Protein AF-0000000083896870 (afdb_homodimer)

Radius of gyration: 27.55 Å; Cα contacts (8 Å, |Δi|>4): 592; chains: 2; bounding box: 130×72×58 Å

Structure (mmCIF, N/CA/C/O backbone):
data_AF-0000000083896870-model_v1
#
loop_
_entity.id
_entity.type
_entity.pdbx_description
1 polymer 'Ig-like domain-containing protein'
#
loop_
_atom_site.group_PDB
_atom_site.id
_atom_site.type_symbol
_atom_site.label_atom_id
_atom_site.label_alt_id
_atom_site.label_comp_id
_atom_site.label_asym_id
_atom_site.label_entity_id
_atom_site.label_seq_id
_atom_site.pdbx_PDB_ins_code
_atom_site.Cartn_x
_atom_site.Cartn_y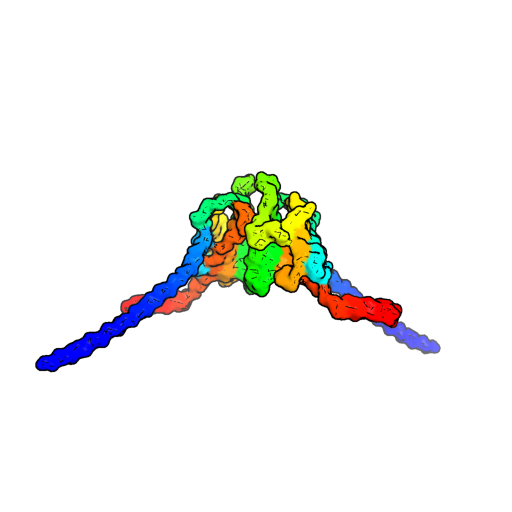
_atom_site.Cartn_z
_atom_site.occupancy
_atom_site.B_iso_or_equiv
_atom_site.auth_seq_id
_atom_site.auth_comp_id
_atom_site.auth_asym_id
_atom_site.auth_atom_id
_atom_site.pdbx_PDB_model_num
ATOM 1 N N . THR A 1 1 ? 63.875 -2.391 39.719 1 34.09 1 THR A N 1
ATOM 2 C CA . THR A 1 1 ? 63.5 -2.92 38.406 1 34.09 1 THR A CA 1
ATOM 3 C C . THR A 1 1 ? 62.031 -3.293 38.375 1 34.09 1 THR A C 1
ATOM 5 O O . THR A 1 1 ? 61.625 -4.312 38.938 1 34.09 1 THR A O 1
ATOM 8 N N . TYR A 1 2 ? 61.094 -2.283 38.688 1 35.62 2 TYR A N 1
ATOM 9 C CA . TYR A 1 2 ? 59.656 -2.305 38.812 1 35.62 2 TYR A CA 1
ATOM 10 C C . TYR A 1 2 ? 59 -2.635 37.469 1 35.62 2 TYR A C 1
ATOM 12 O O . TYR A 1 2 ? 59.344 -2.041 36.438 1 35.62 2 TYR A O 1
ATOM 20 N N . LEU A 1 3 ? 58.75 -3.949 37.219 1 33.81 3 LEU A N 1
ATOM 21 C CA . LEU A 1 3 ? 58.062 -4.488 36.031 1 33.81 3 LEU A CA 1
ATOM 22 C C . LEU A 1 3 ? 56.656 -3.881 35.906 1 33.81 3 LEU A C 1
ATOM 24 O O . LEU A 1 3 ? 55.844 -4.031 36.812 1 33.81 3 LEU A O 1
ATOM 28 N N . VAL A 1 4 ? 56.531 -2.676 35.344 1 38.19 4 VAL A N 1
ATOM 29 C CA . VAL A 1 4 ? 55.25 -2.023 35 1 38.19 4 VAL A CA 1
ATOM 30 C C . VAL A 1 4 ? 54.469 -2.918 34.062 1 38.19 4 VAL A C 1
ATOM 32 O O . VAL A 1 4 ? 54.969 -3.334 33.031 1 38.19 4 VAL A O 1
ATOM 35 N N . LEU A 1 5 ? 53.656 -3.875 34.594 1 33.56 5 LEU A N 1
ATOM 36 C CA . LEU A 1 5 ? 52.688 -4.668 33.844 1 33.56 5 LEU A CA 1
ATOM 37 C C . LEU A 1 5 ? 51.688 -3.768 33.125 1 33.56 5 LEU A C 1
ATOM 39 O O . LEU A 1 5 ? 50.969 -3.01 33.781 1 33.56 5 LEU A O 1
ATOM 43 N N . THR A 1 6 ? 52.125 -3.174 32 1 34.88 6 THR A N 1
ATOM 44 C CA . THR A 1 6 ? 51.188 -2.412 31.172 1 34.88 6 THR A CA 1
ATOM 45 C C . THR A 1 6 ? 50.031 -3.287 30.703 1 34.88 6 THR A C 1
ATOM 47 O O . THR A 1 6 ? 50.25 -4.328 30.078 1 34.88 6 THR A O 1
ATOM 50 N N . LEU A 1 7 ? 48.938 -3.441 31.516 1 35.56 7 LEU A N 1
ATOM 51 C CA . LEU A 1 7 ? 47.688 -4.059 31.094 1 35.56 7 LEU A CA 1
ATOM 52 C C . LEU A 1 7 ? 47.125 -3.34 29.875 1 35.56 7 LEU A C 1
ATOM 54 O O . LEU A 1 7 ? 46.812 -2.152 29.953 1 35.56 7 LEU A O 1
ATOM 58 N N . THR A 1 8 ? 47.656 -3.615 28.688 1 35.78 8 THR A N 1
ATOM 59 C CA . THR A 1 8 ? 47.094 -3.092 27.453 1 35.78 8 THR A CA 1
ATOM 60 C C . THR A 1 8 ? 45.656 -3.588 27.25 1 35.78 8 THR A C 1
ATOM 62 O O . THR A 1 8 ? 45.406 -4.793 27.172 1 35.78 8 THR A O 1
ATOM 65 N N . THR A 1 9 ? 44.656 -3.078 27.984 1 35.72 9 THR A N 1
ATOM 66 C CA . THR A 1 9 ? 43.25 -3.41 27.688 1 35.72 9 THR A CA 1
ATOM 67 C C . THR A 1 9 ? 42.906 -3.07 26.25 1 35.72 9 THR A C 1
ATOM 69 O O . THR A 1 9 ? 43.062 -1.926 25.812 1 35.72 9 THR A O 1
ATOM 72 N N . THR A 1 10 ? 43.219 -3.908 25.266 1 39.5 10 THR A N 1
ATOM 73 C CA . THR A 1 10 ? 42.719 -3.736 23.891 1 39.5 10 THR A CA 1
ATOM 74 C C . THR A 1 10 ? 41.219 -3.697 23.859 1 39.5 10 THR A C 1
ATOM 76 O O . THR A 1 10 ? 40.531 -4.676 24.234 1 39.5 10 THR A O 1
ATOM 79 N N . SER A 1 11 ? 40.594 -2.596 24.359 1 39.25 11 SER A N 1
ATOM 80 C CA . SER A 1 11 ? 39.156 -2.475 24.172 1 39.25 11 SER A CA 1
ATOM 81 C C . SER A 1 11 ? 38.781 -2.645 22.703 1 39.25 11 SER A C 1
ATOM 83 O O . SER A 1 11 ? 39.312 -1.961 21.828 1 39.25 11 SER A O 1
ATOM 85 N N . HIS A 1 12 ? 38.531 -3.895 22.266 1 42.38 12 HIS A N 1
ATOM 86 C CA . HIS A 1 12 ? 37.969 -4.098 20.938 1 42.38 12 HIS A CA 1
ATOM 87 C C . HIS A 1 12 ? 36.688 -3.33 20.766 1 42.38 12 HIS A C 1
ATOM 89 O O . HIS A 1 12 ? 35.688 -3.613 21.438 1 42.38 12 HIS A O 1
ATOM 95 N N . LEU A 1 13 ? 36.781 -2.016 20.422 1 39.66 13 LEU A N 1
ATOM 96 C CA . LEU A 1 13 ? 35.625 -1.273 19.984 1 39.66 13 LEU A CA 1
ATOM 97 C C . LEU A 1 13 ? 34.938 -1.979 18.828 1 39.66 13 LEU A C 1
ATOM 99 O O . LEU A 1 13 ? 35.469 -2.02 17.719 1 39.66 13 LEU A O 1
ATOM 103 N N . THR A 1 14 ? 34.219 -2.988 19.109 1 40.47 14 THR A N 1
ATOM 104 C CA . THR A 1 14 ? 33.375 -3.525 18.031 1 40.47 14 THR A CA 1
ATOM 105 C C . THR A 1 14 ? 32.438 -2.459 17.516 1 40.47 14 THR A C 1
ATOM 107 O O . THR A 1 14 ? 31.625 -1.906 18.266 1 40.47 14 THR A O 1
ATOM 110 N N . THR A 1 15 ? 32.844 -1.639 16.562 1 41.94 15 THR A N 1
ATOM 111 C CA . THR A 1 15 ? 31.922 -0.786 15.797 1 41.94 15 THR A CA 1
ATOM 112 C C . THR A 1 15 ? 30.719 -1.582 15.305 1 41.94 15 THR A C 1
ATOM 114 O O . THR A 1 15 ? 30.875 -2.527 14.531 1 41.94 15 THR A O 1
ATOM 117 N N . TYR A 1 16 ? 29.781 -1.807 16.172 1 37.62 16 TYR A N 1
ATOM 118 C CA . TYR A 1 16 ? 28.516 -2.234 15.594 1 37.62 16 TYR A CA 1
ATOM 119 C C . TYR A 1 16 ? 28.094 -1.322 14.445 1 37.62 16 TYR A C 1
ATOM 121 O O . TYR A 1 16 ? 27.891 -0.121 14.641 1 37.62 16 TYR A O 1
ATOM 129 N N . SER A 1 17 ? 28.578 -1.483 13.273 1 39.25 17 SER A N 1
ATOM 130 C CA . SER A 1 17 ? 27.969 -0.828 12.117 1 39.25 17 SER A CA 1
ATOM 131 C C . SER A 1 17 ? 26.453 -0.959 12.133 1 39.25 17 SER A C 1
ATOM 133 O O . SER A 1 17 ? 25.922 -2.064 12.023 1 39.25 17 SER A O 1
ATOM 135 N N . TYR A 1 18 ? 25.781 -0.213 13.008 1 36.94 18 TYR A N 1
ATOM 136 C CA . TYR A 1 18 ? 24.344 -0.084 12.758 1 36.94 18 TYR A CA 1
ATOM 1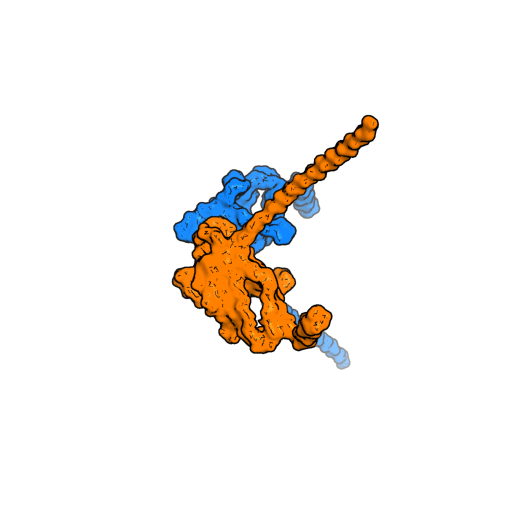37 C C . TYR A 1 18 ? 24.062 0.098 11.273 1 36.94 18 TYR A C 1
ATOM 139 O O . TYR A 1 18 ? 24.516 1.069 10.664 1 36.94 18 TYR A O 1
ATOM 147 N N . ASN A 1 19 ? 24.172 -0.867 10.5 1 40.91 19 ASN A N 1
ATOM 148 C CA . ASN A 1 19 ? 23.625 -0.751 9.156 1 40.91 19 ASN A CA 1
ATOM 149 C C . ASN A 1 19 ? 22.344 0.096 9.148 1 40.91 19 ASN A C 1
ATOM 151 O O . ASN A 1 19 ? 21.312 -0.337 9.641 1 40.91 19 ASN A O 1
ATOM 155 N N . CYS A 1 20 ? 22.453 1.408 9.516 1 43.88 20 CYS A N 1
ATOM 156 C CA . CYS A 1 20 ? 21.391 2.395 9.375 1 43.88 20 CYS A CA 1
ATOM 157 C C . CYS A 1 20 ? 20.703 2.262 8.023 1 43.88 20 CYS A C 1
ATOM 159 O O . CYS A 1 20 ? 21.219 2.713 7.004 1 43.88 20 CYS A O 1
ATOM 161 N N . VAL A 1 21 ? 20.156 1.119 7.648 1 50.16 21 VAL A N 1
ATOM 162 C CA . VAL A 1 21 ? 19.391 1.162 6.41 1 50.16 21 VAL A CA 1
ATOM 163 C C . VAL A 1 21 ? 18.625 2.484 6.316 1 50.16 21 VAL A C 1
ATOM 165 O O . VAL A 1 21 ? 17.812 2.801 7.184 1 50.16 21 VAL A O 1
ATOM 168 N N . ALA A 1 22 ? 19.344 3.49 5.859 1 55.62 22 ALA A N 1
ATOM 169 C CA . ALA A 1 22 ? 18.781 4.824 5.648 1 55.62 22 ALA A CA 1
ATOM 170 C C . ALA A 1 22 ? 17.375 4.738 5.074 1 55.62 22 ALA A C 1
ATOM 172 O O . ALA A 1 22 ? 17.125 3.982 4.133 1 55.62 22 ALA A O 1
ATOM 173 N N . ALA A 1 23 ? 16.391 5.188 5.809 1 70.75 23 ALA A N 1
ATOM 174 C CA . ALA A 1 23 ? 15.008 5.25 5.32 1 70.75 23 ALA A CA 1
ATOM 175 C C . ALA A 1 23 ? 14.945 5.934 3.959 1 70.75 23 ALA A C 1
ATOM 177 O O . ALA A 1 23 ? 15.539 6.992 3.76 1 70.75 23 ALA A O 1
ATOM 178 N N . VAL A 1 24 ? 14.43 5.238 2.971 1 92.81 24 VAL A N 1
ATOM 179 C CA . VAL A 1 24 ? 14.289 5.773 1.62 1 92.81 24 VAL A CA 1
ATOM 180 C C . VAL A 1 24 ? 13.32 6.953 1.626 1 92.81 24 VAL A C 1
ATOM 182 O O . VAL A 1 24 ? 13.406 7.84 0.771 1 92.81 24 VAL A O 1
ATOM 185 N N . VAL A 1 25 ? 12.469 7.012 2.6 1 97.75 25 VAL A N 1
ATOM 186 C CA . VAL A 1 25 ? 11.555 8.141 2.754 1 97.75 25 VAL A CA 1
ATOM 187 C C . VAL A 1 25 ? 11.883 8.898 4.039 1 97.75 25 VAL A C 1
ATOM 189 O O . VAL A 1 25 ? 11.906 8.312 5.125 1 97.75 25 VAL A O 1
ATOM 192 N N . GLN A 1 26 ? 12.188 10.211 3.918 1 98.12 26 GLN A N 1
ATOM 193 C CA . GLN A 1 26 ? 12.469 11.062 5.062 1 98.12 26 GLN A CA 1
ATOM 194 C C . GLN A 1 26 ? 11.195 11.719 5.59 1 98.12 26 GLN A C 1
ATOM 196 O O . GLN A 1 26 ? 10.398 12.25 4.816 1 98.12 26 GLN A O 1
ATOM 201 N N . THR A 1 27 ? 10.961 11.648 6.867 1 98.31 27 THR A N 1
ATOM 202 C CA . THR A 1 27 ? 9.828 12.281 7.543 1 98.31 27 THR A CA 1
ATOM 203 C C . THR A 1 27 ? 10.141 12.516 9.016 1 98.31 27 THR A C 1
ATOM 205 O O . THR A 1 27 ? 11 11.844 9.594 1 98.31 27 THR A O 1
ATOM 208 N N . GLN A 1 28 ? 9.461 13.586 9.57 1 97.25 28 GLN A N 1
ATOM 209 C CA . GLN A 1 28 ? 9.516 13.742 11.016 1 97.25 28 GLN A CA 1
ATOM 210 C C . GLN A 1 28 ? 8.734 12.641 11.727 1 97.25 28 GLN A C 1
ATOM 212 O O . GLN A 1 28 ? 7.531 12.484 11.5 1 97.25 28 GLN A O 1
ATOM 217 N N . GLN A 1 29 ? 9.453 11.93 12.602 1 95.38 29 GLN A N 1
ATOM 218 C CA . GLN A 1 29 ? 8.836 10.766 13.227 1 95.38 29 GLN A CA 1
ATOM 219 C C . GLN A 1 29 ? 7.641 11.164 14.086 1 95.38 29 GLN A C 1
ATOM 221 O O . GLN A 1 29 ? 6.637 10.453 14.141 1 95.38 29 GLN A O 1
ATOM 226 N N . THR A 1 30 ? 7.809 12.266 14.758 1 97.19 30 THR A N 1
ATOM 227 C CA . THR A 1 30 ? 6.734 12.781 15.602 1 97.19 30 THR A CA 1
ATOM 228 C C . THR A 1 30 ? 6.535 14.273 15.367 1 97.19 30 THR A C 1
ATOM 230 O O . THR A 1 30 ? 7.5 15.039 15.352 1 97.19 30 THR A O 1
ATOM 233 N N . VAL A 1 31 ? 5.344 14.625 15.133 1 98.12 31 VAL A N 1
ATOM 234 C CA . VAL A 1 31 ? 4.934 16.031 15.047 1 98.12 31 VAL A CA 1
ATOM 235 C C . VAL A 1 31 ? 3.973 16.359 16.188 1 98.12 31 VAL A C 1
ATOM 237 O O . VAL A 1 31 ? 3.043 15.594 16.469 1 98.12 31 VAL A O 1
ATOM 240 N N . SER A 1 32 ? 4.195 17.406 16.859 1 96.88 32 SER A N 1
ATOM 241 C CA . SER A 1 32 ? 3.316 17.844 17.938 1 96.88 32 SER A CA 1
ATOM 242 C C . SER A 1 32 ? 2.607 19.156 17.578 1 96.88 32 SER A C 1
ATOM 244 O O . SER A 1 32 ? 3.193 20.016 16.922 1 96.88 32 SER A O 1
ATOM 246 N N . ALA A 1 33 ? 1.394 19.234 18 1 97 33 ALA A N 1
ATOM 247 C CA . ALA A 1 33 ? 0.622 20.453 17.781 1 97 33 ALA A CA 1
ATOM 248 C C . ALA A 1 33 ? -0.324 20.719 18.953 1 97 33 ALA A C 1
ATOM 250 O O . ALA A 1 33 ? -0.82 19.781 19.578 1 97 33 ALA A O 1
ATOM 251 N N . ALA A 1 34 ? -0.492 21.984 19.281 1 95.12 34 ALA A N 1
ATOM 252 C CA . ALA A 1 34 ? -1.512 22.344 20.266 1 95.12 34 ALA A CA 1
ATOM 253 C C . ALA A 1 34 ? -2.914 22.125 19.703 1 95.12 34 ALA A C 1
ATOM 255 O O . ALA A 1 34 ? -3.145 22.281 18.5 1 95.12 34 ALA A O 1
ATOM 256 N N . LEU A 1 35 ? -3.797 21.75 20.594 1 96 35 LEU A N 1
ATOM 257 C CA . LEU A 1 35 ? -5.191 21.641 20.172 1 96 35 LEU A CA 1
ATOM 258 C C . LEU A 1 35 ? -5.688 22.953 19.578 1 96 35 LEU A C 1
ATOM 260 O O . LEU A 1 35 ? -5.402 24.031 20.094 1 96 35 LEU A O 1
ATOM 264 N N . GLY A 1 36 ? -6.418 22.812 18.453 1 96.25 36 GLY A N 1
ATOM 265 C CA . GLY A 1 36 ? -6.973 24 17.797 1 96.25 36 GLY A CA 1
ATOM 266 C C . GLY A 1 36 ? -6.023 24.625 16.797 1 96.25 36 GLY A C 1
ATOM 267 O O . GLY A 1 36 ? -6.422 25.484 16.016 1 96.25 36 GLY A O 1
ATOM 268 N N . LYS A 1 37 ? -4.766 24.234 16.797 1 97.06 37 LYS A N 1
ATOM 269 C CA . LYS A 1 37 ? -3.795 24.719 15.82 1 97.06 37 LYS A CA 1
ATOM 270 C C . LYS A 1 37 ? -3.654 23.734 14.656 1 97.06 37 LYS A C 1
ATOM 272 O O . LYS A 1 37 ? -4.27 22.672 14.664 1 97.06 37 LYS A O 1
ATOM 277 N N . ASP A 1 38 ? -2.9 24.203 13.641 1 98.12 38 ASP A N 1
ATOM 278 C CA . ASP A 1 38 ? -2.656 23.344 12.484 1 98.12 38 ASP A CA 1
ATOM 279 C C . ASP A 1 38 ? -1.376 22.531 12.664 1 98.12 38 ASP A C 1
ATOM 281 O O . ASP A 1 38 ? -0.473 22.938 13.398 1 98.12 38 ASP A O 1
ATOM 285 N N . ALA A 1 39 ? -1.336 21.406 12.078 1 98.56 39 ALA A N 1
ATOM 286 C CA . ALA A 1 39 ? -0.13 20.594 12.023 1 98.56 39 ALA A CA 1
ATOM 287 C C . ALA A 1 39 ? 0.21 20.203 10.586 1 98.56 39 ALA A C 1
ATOM 289 O O . ALA A 1 39 ? -0.682 19.891 9.797 1 98.56 39 ALA A O 1
ATOM 290 N N . THR A 1 40 ? 1.471 20.219 10.289 1 98.75 40 THR A N 1
ATOM 291 C CA . THR A 1 40 ? 1.918 19.828 8.953 1 98.75 40 THR A CA 1
ATOM 292 C C . THR A 1 40 ? 2.705 18.516 9.016 1 98.75 40 THR A C 1
ATOM 294 O O . THR A 1 40 ? 3.6 18.359 9.852 1 98.75 40 THR A O 1
ATOM 297 N N . LEU A 1 41 ? 2.344 17.578 8.188 1 98.88 41 LEU A N 1
ATOM 298 C CA . LEU A 1 41 ? 3.09 16.344 7.992 1 98.88 41 LEU A CA 1
ATOM 299 C C . LEU A 1 41 ? 3.764 16.328 6.625 1 98.88 41 LEU A C 1
ATOM 301 O O . LEU A 1 41 ? 3.148 16.703 5.621 1 98.88 41 LEU A O 1
ATOM 305 N N . SER A 1 42 ? 5 15.867 6.621 1 98.88 42 SER A N 1
ATOM 306 C CA . SER A 1 42 ? 5.746 15.922 5.367 1 98.88 42 SER A CA 1
ATOM 307 C C . SER A 1 42 ? 6.555 14.641 5.156 1 98.88 42 SER A C 1
ATOM 309 O O . SER A 1 42 ? 7.109 14.086 6.109 1 98.88 42 SER A O 1
ATOM 311 N N . CYS A 1 43 ? 6.629 14.266 3.906 1 98.75 43 CYS A N 1
ATOM 312 C CA . CYS A 1 43 ? 7.469 13.156 3.465 1 98.75 43 CYS A CA 1
ATOM 313 C C . CYS A 1 43 ? 8.289 13.547 2.24 1 98.75 43 CYS A C 1
ATOM 315 O O . CYS A 1 43 ? 7.797 14.258 1.36 1 98.75 43 CYS A O 1
ATOM 317 N N . GLN A 1 44 ? 9.469 13.062 2.268 1 98.62 44 GLN A N 1
ATOM 318 C CA . GLN A 1 44 ? 10.336 13.266 1.114 1 98.62 44 GLN A CA 1
ATOM 319 C C . GLN A 1 44 ? 10.992 11.961 0.681 1 98.62 44 GLN A C 1
ATOM 321 O O . GLN A 1 44 ? 11.617 11.273 1.493 1 98.62 44 GLN A O 1
ATOM 326 N N . LEU A 1 45 ? 10.773 11.625 -0.561 1 98.19 45 LEU A N 1
ATOM 327 C CA . LEU A 1 45 ? 11.484 10.5 -1.142 1 98.19 45 LEU A CA 1
ATOM 328 C C . LEU A 1 45 ? 12.906 10.891 -1.528 1 98.19 45 LEU A C 1
ATOM 330 O O . LEU A 1 45 ? 13.102 11.75 -2.393 1 98.19 45 LEU A O 1
ATOM 334 N N . LEU A 1 46 ? 13.898 10.227 -0.965 1 97.19 46 LEU A N 1
ATOM 335 C CA . LEU A 1 46 ? 15.289 10.656 -1.087 1 97.19 46 LEU A CA 1
ATOM 336 C C . LEU A 1 46 ? 15.914 10.117 -2.365 1 97.19 46 LEU A C 1
ATOM 338 O O . LEU A 1 46 ? 16.938 10.633 -2.834 1 97.19 46 LEU A O 1
ATOM 342 N N . GLU A 1 47 ? 15.383 9.156 -2.908 1 95.56 47 GLU A N 1
ATOM 343 C CA . GLU A 1 47 ? 15.859 8.586 -4.164 1 95.56 47 GLU A CA 1
ATOM 344 C C . GLU A 1 47 ? 14.977 9.016 -5.336 1 95.56 47 GLU A C 1
ATOM 346 O O . GLU A 1 47 ? 13.781 9.266 -5.16 1 95.56 47 GLU A O 1
ATOM 351 N N . THR A 1 48 ? 15.625 9.133 -6.449 1 94.38 48 THR A N 1
ATOM 352 C CA . THR A 1 48 ? 14.852 9.391 -7.66 1 94.38 48 THR A CA 1
ATOM 353 C C . THR A 1 48 ? 14.203 8.102 -8.164 1 94.38 48 THR A C 1
ATOM 355 O O . THR A 1 48 ? 14.898 7.156 -8.539 1 94.38 48 THR A O 1
ATOM 358 N N . LYS A 1 49 ? 12.898 8.086 -8.148 1 95.19 49 LYS A N 1
ATOM 359 C CA . LYS A 1 49 ? 12.125 6.938 -8.602 1 95.19 49 LYS A CA 1
ATOM 360 C C . LYS A 1 49 ? 11.008 7.363 -9.555 1 95.19 49 LYS A C 1
ATOM 362 O O . LYS A 1 49 ? 10.711 8.555 -9.672 1 95.19 49 LYS A O 1
ATOM 367 N N . VAL A 1 50 ? 10.602 6.395 -10.32 1 95.25 50 VAL A N 1
ATOM 368 C CA . VAL A 1 50 ? 9.359 6.602 -11.062 1 95.25 50 VAL A CA 1
ATOM 369 C C . VAL A 1 50 ? 8.164 6.445 -10.133 1 95.25 50 VAL A C 1
ATOM 371 O O . VAL A 1 50 ? 7.812 5.328 -9.742 1 95.25 50 VAL A O 1
ATOM 374 N N . VAL A 1 51 ? 7.547 7.602 -9.797 1 96.81 51 VAL A N 1
ATOM 375 C CA . VAL A 1 51 ? 6.434 7.609 -8.852 1 96.81 51 VAL A CA 1
ATOM 376 C C . VAL A 1 51 ? 5.121 7.832 -9.602 1 96.81 51 VAL A C 1
ATOM 378 O O . VAL A 1 51 ? 4.957 8.844 -10.289 1 96.81 51 VAL A O 1
ATOM 381 N N . SER A 1 52 ? 4.258 6.945 -9.43 1 95.12 52 SER A N 1
ATOM 382 C CA . SER A 1 52 ? 2.977 7.086 -10.117 1 95.12 52 SER A CA 1
ATOM 383 C C . SER A 1 52 ? 1.975 7.859 -9.266 1 95.12 52 SER A C 1
ATOM 385 O O . SER A 1 52 ? 1.157 8.617 -9.797 1 95.12 52 SER A O 1
ATOM 387 N N . GLN A 1 53 ? 2.111 7.625 -7.98 1 96.38 53 GLN A N 1
ATOM 388 C CA . GLN A 1 53 ? 1.127 8.203 -7.078 1 96.38 53 GLN A CA 1
ATOM 389 C C . GLN A 1 53 ? 1.671 8.297 -5.652 1 96.38 53 GLN A C 1
ATOM 391 O O . GLN A 1 53 ? 2.512 7.488 -5.254 1 96.38 53 GLN A O 1
ATOM 396 N N . VAL A 1 54 ? 1.162 9.297 -4.93 1 98.38 54 VAL A N 1
ATOM 397 C CA . VAL A 1 54 ? 1.447 9.422 -3.502 1 98.38 54 VAL A CA 1
ATOM 398 C C . VAL A 1 54 ? 0.141 9.445 -2.715 1 98.38 54 VAL A C 1
ATOM 400 O O . VAL A 1 54 ? -0.757 10.234 -3.016 1 98.38 54 VAL A O 1
ATOM 403 N N . THR A 1 55 ? 0.008 8.562 -1.743 1 98.19 55 THR A N 1
ATOM 404 C CA . THR A 1 55 ? -1.202 8.469 -0.935 1 98.19 55 THR A CA 1
ATOM 405 C C . THR A 1 55 ? -0.876 8.625 0.547 1 98.19 55 THR A C 1
ATOM 407 O O . THR A 1 55 ? 0.087 8.039 1.042 1 98.19 55 THR A O 1
ATOM 410 N N . TRP A 1 56 ? -1.62 9.484 1.224 1 98.38 56 TRP A N 1
ATOM 411 C CA . TRP A 1 56 ? -1.567 9.586 2.678 1 98.38 56 TRP A CA 1
ATOM 412 C C . TRP A 1 56 ? -2.662 8.742 3.322 1 98.38 56 TRP A C 1
ATOM 414 O O . TRP A 1 56 ? -3.807 8.734 2.859 1 98.38 56 TRP A O 1
ATOM 424 N N . GLN A 1 57 ? -2.223 8.062 4.32 1 97.81 57 GLN A N 1
ATOM 425 C CA . GLN A 1 57 ? -3.174 7.238 5.062 1 97.81 57 GLN A CA 1
ATOM 426 C C . GLN A 1 57 ? -3.064 7.492 6.562 1 97.81 57 GLN A C 1
ATOM 428 O O . GLN A 1 57 ? -1.985 7.812 7.066 1 97.81 57 GLN A O 1
ATOM 433 N N . LYS A 1 58 ? -4.219 7.352 7.211 1 97.25 58 LYS A N 1
ATOM 434 C CA . LYS A 1 58 ? -4.219 7.309 8.672 1 97.25 58 LYS A CA 1
ATOM 435 C C . LYS A 1 58 ? -4.277 5.875 9.18 1 97.25 58 LYS A C 1
ATOM 437 O O . LYS A 1 58 ? -5.035 5.051 8.656 1 97.25 58 LYS A O 1
ATOM 442 N N . VAL A 1 59 ? -3.443 5.59 10.164 1 96.06 59 VAL A N 1
ATOM 443 C CA . VAL A 1 59 ? -3.344 4.234 10.703 1 96.06 59 VAL A CA 1
ATOM 444 C C . VAL A 1 59 ? -4.027 4.168 12.062 1 96.06 59 VAL A C 1
ATOM 446 O O . VAL A 1 59 ? -3.721 4.961 12.961 1 96.06 59 VAL A O 1
ATOM 449 N N . SER A 1 60 ? -4.949 3.383 12.25 1 91.19 60 SER A N 1
ATOM 450 C CA . SER A 1 60 ? -5.617 3.123 13.523 1 91.19 60 SER A CA 1
ATOM 451 C C . SER A 1 60 ? -5.586 1.637 13.867 1 91.19 60 SER A C 1
ATOM 453 O O . SER A 1 60 ? -6.418 0.866 13.383 1 91.19 60 SER A O 1
ATOM 455 N N . GLY A 1 61 ? -4.695 1.315 14.805 1 86.81 61 GLY A N 1
ATOM 456 C CA . GLY A 1 61 ? -4.543 -0.105 15.078 1 86.81 61 GLY A CA 1
ATOM 457 C C . GLY A 1 61 ? -4.062 -0.896 13.875 1 86.81 61 GLY A C 1
ATOM 458 O O . GLY A 1 61 ? -2.99 -0.62 13.328 1 86.81 61 GLY A O 1
ATOM 459 N N . ASN A 1 62 ? -4.914 -1.768 13.414 1 83.19 62 ASN A N 1
ATOM 460 C CA . ASN A 1 62 ? -4.547 -2.625 12.289 1 83.19 62 ASN A CA 1
ATOM 461 C C . ASN A 1 62 ? -5.262 -2.205 11.008 1 83.19 62 ASN A C 1
ATOM 463 O O . ASN A 1 62 ? -5.215 -2.92 10.008 1 83.19 62 ASN A O 1
ATOM 467 N N . THR A 1 63 ? -5.902 -1.092 11.117 1 88.06 63 THR A N 1
ATOM 468 C CA . THR A 1 63 ? -6.625 -0.613 9.945 1 88.06 63 THR A CA 1
ATOM 469 C C . THR A 1 63 ? -5.992 0.666 9.398 1 88.06 63 THR A C 1
ATOM 471 O O . THR A 1 63 ? -5.352 1.41 10.148 1 88.06 63 THR A O 1
ATOM 474 N N . GLU A 1 64 ? -6.039 0.769 8.148 1 91.56 64 GLU A N 1
ATOM 475 C CA . GLU A 1 64 ? -5.59 1.987 7.48 1 91.56 64 GLU A CA 1
ATOM 476 C C . GLU A 1 64 ? -6.703 2.59 6.625 1 91.56 64 GLU A C 1
ATOM 478 O O . GLU A 1 64 ? -7.477 1.861 6.004 1 91.56 64 GLU A O 1
ATOM 483 N N . LYS A 1 65 ? -6.781 3.879 6.68 1 94.19 65 LYS A N 1
ATOM 484 C CA . LYS A 1 65 ? -7.738 4.621 5.867 1 94.19 65 LYS A CA 1
ATOM 485 C C . LYS A 1 65 ? -7.035 5.652 4.988 1 94.19 65 LYS A C 1
ATOM 487 O O . LYS A 1 65 ? -6.23 6.445 5.48 1 94.19 65 LYS A O 1
ATOM 492 N N . ASN A 1 66 ? -7.355 5.629 3.682 1 95.12 66 ASN A N 1
ATOM 493 C CA . ASN A 1 66 ? -6.805 6.629 2.777 1 95.12 66 ASN A CA 1
ATOM 494 C C . ASN A 1 66 ? -7.398 8.008 3.037 1 95.12 66 ASN A C 1
ATOM 496 O O . ASN A 1 66 ? -8.609 8.141 3.211 1 95.12 66 ASN A O 1
ATOM 500 N N . ILE A 1 67 ? -6.551 8.984 3.01 1 97.69 67 ILE A N 1
ATOM 501 C CA . ILE A 1 67 ? -6.961 10.352 3.332 1 97.69 67 ILE A CA 1
ATOM 502 C C . ILE A 1 67 ? -6.973 11.203 2.064 1 97.69 67 ILE A C 1
ATOM 504 O O . ILE A 1 67 ? -7.914 11.953 1.823 1 97.69 67 ILE A O 1
ATOM 508 N N . CYS A 1 68 ? -5.906 11.156 1.316 1 98.25 68 CYS A N 1
ATOM 509 C CA . CYS A 1 68 ? -5.75 11.922 0.085 1 98.25 68 CYS A CA 1
ATOM 510 C C . CYS A 1 68 ? -4.672 11.312 -0.803 1 98.25 68 CYS A C 1
ATOM 512 O O . CYS A 1 68 ? -3.848 10.523 -0.333 1 98.25 68 CYS A O 1
ATOM 514 N N . THR A 1 69 ? -4.785 11.648 -2.045 1 98.25 69 THR A N 1
ATOM 515 C CA . THR A 1 69 ? -3.877 11.094 -3.041 1 98.25 69 THR A CA 1
ATOM 516 C C . THR A 1 69 ? -3.49 12.148 -4.074 1 98.25 69 THR A C 1
ATOM 518 O O . THR A 1 69 ? -4.293 13.023 -4.406 1 98.25 69 THR A O 1
ATOM 521 N N . TYR A 1 70 ? -2.281 12.055 -4.48 1 98.5 70 TYR A N 1
ATOM 522 C CA . TYR A 1 70 ? -1.795 12.883 -5.582 1 98.5 70 TYR A CA 1
ATOM 523 C C . TYR A 1 70 ? -1.193 12.016 -6.684 1 98.5 70 TYR A C 1
ATOM 525 O O . TYR A 1 70 ? -0.49 11.047 -6.402 1 98.5 70 TYR A O 1
ATOM 533 N N . SER A 1 71 ? -1.452 12.32 -7.922 1 96.44 71 SER A N 1
ATOM 534 C CA . SER A 1 71 ? -0.749 11.766 -9.078 1 96.44 71 SER A CA 1
ATOM 535 C C . SER A 1 71 ? -0.399 12.859 -10.086 1 96.44 71 SER A C 1
ATOM 537 O O . SER A 1 71 ? -1.128 13.844 -10.219 1 96.44 71 SER A O 1
ATOM 539 N N . GLU A 1 72 ? 0.717 12.68 -10.727 1 93.56 72 GLU A N 1
ATOM 540 C CA . GLU A 1 72 ? 1.129 13.68 -11.711 1 93.56 72 GLU A CA 1
ATOM 541 C C . GLU A 1 72 ? 0.092 13.812 -12.82 1 93.56 72 GLU A C 1
ATOM 543 O O . GLU A 1 72 ? -0.162 14.922 -13.305 1 93.56 72 GLU A O 1
ATOM 548 N N . LYS A 1 73 ? -0.485 12.797 -13.094 1 92.44 73 LYS A N 1
ATOM 549 C CA . LYS A 1 73 ? -1.415 12.758 -14.219 1 92.44 73 LYS A CA 1
ATOM 550 C C . LYS A 1 73 ? -2.746 13.406 -13.852 1 92.44 73 LYS A C 1
ATOM 552 O O . LYS A 1 73 ? -3.336 14.125 -14.664 1 92.44 73 LYS A O 1
ATOM 557 N N . PHE A 1 74 ? -3.23 13.273 -12.617 1 96.62 74 PHE A N 1
ATOM 558 C CA . PHE A 1 74 ? -4.613 13.625 -12.312 1 96.62 74 PHE A CA 1
ATOM 559 C C . PHE A 1 74 ? -4.672 14.719 -11.25 1 96.62 74 PHE A C 1
ATOM 561 O O . PHE A 1 74 ? -5.738 15.273 -10.984 1 96.62 74 PHE A O 1
ATOM 568 N N . GLY A 1 75 ? -3.555 14.961 -10.656 1 97.19 75 GLY A N 1
ATOM 569 C CA . GLY A 1 75 ? -3.525 15.984 -9.625 1 97.19 75 GLY A CA 1
ATOM 570 C C . GLY A 1 75 ? -3.871 15.445 -8.25 1 97.19 75 GLY A C 1
ATOM 571 O O . GLY A 1 75 ? -3.611 14.281 -7.945 1 97.19 75 GLY A O 1
ATOM 572 N N . SER A 1 76 ? -4.309 16.359 -7.383 1 98 76 SER A N 1
ATOM 573 C CA . SER A 1 76 ? -4.59 16 -5.996 1 98 76 SER A CA 1
ATOM 574 C C . SER A 1 76 ? -6.07 15.688 -5.793 1 98 76 SER A C 1
ATOM 576 O O . SER A 1 76 ? -6.93 16.266 -6.461 1 98 76 SER A O 1
ATOM 578 N N . SER A 1 77 ? -6.289 14.781 -4.914 1 98.12 77 SER A N 1
ATOM 579 C CA . SER A 1 77 ? -7.641 14.445 -4.484 1 98.12 77 SER A CA 1
ATOM 580 C C . SER A 1 77 ? -7.695 14.164 -2.988 1 98.12 77 SER A C 1
ATOM 582 O O . SER A 1 77 ? -6.887 13.391 -2.465 1 98.12 77 SER A O 1
ATOM 584 N N . VAL A 1 78 ? -8.641 14.789 -2.309 1 98.19 78 VAL A N 1
ATOM 585 C CA . VAL A 1 78 ? -8.867 14.555 -0.885 1 98.19 78 VAL A CA 1
ATOM 586 C C . VAL A 1 78 ? -10.188 13.82 -0.683 1 98.19 78 VAL A C 1
ATOM 588 O O . VAL A 1 78 ? -11.211 14.195 -1.264 1 98.19 78 VAL A O 1
ATOM 591 N N . TYR A 1 79 ? -10.133 12.766 0.081 1 96.94 79 TYR A N 1
ATOM 592 C CA . TYR A 1 79 ? -11.352 12.008 0.34 1 96.94 79 TYR A CA 1
ATOM 593 C C . TYR A 1 79 ? -12.398 12.883 1.022 1 96.94 79 TYR A C 1
ATOM 595 O O . TYR A 1 79 ? -12.07 13.688 1.897 1 96.94 79 TYR A O 1
ATOM 603 N N . PRO A 1 80 ? -13.594 12.719 0.71 1 96.06 80 PRO A N 1
ATOM 604 C CA . PRO A 1 80 ? -14.656 13.625 1.142 1 96.06 80 PRO A CA 1
ATOM 605 C C . PRO A 1 80 ? -14.711 13.797 2.658 1 96.06 80 PRO A C 1
ATOM 607 O O . PRO A 1 80 ? -14.93 14.898 3.154 1 96.06 80 PRO A O 1
ATOM 610 N N . GLU A 1 81 ? -14.484 12.773 3.346 1 95.56 81 GLU A N 1
ATOM 611 C CA . GLU A 1 81 ? -14.555 12.805 4.801 1 95.56 81 GLU A CA 1
ATOM 612 C C . GLU A 1 81 ? -13.508 13.75 5.391 1 95.56 81 GLU A C 1
ATOM 614 O O . GLU A 1 81 ? -13.633 14.18 6.535 1 95.56 81 GLU A O 1
ATOM 619 N N . TYR A 1 82 ? -12.539 14.117 4.562 1 97.56 82 TYR A N 1
ATOM 620 C CA . TYR A 1 82 ? -11.414 14.883 5.094 1 97.56 82 TYR A CA 1
ATOM 621 C C . TYR A 1 82 ? -11.312 16.234 4.402 1 97.56 82 TYR A C 1
ATOM 623 O O . TYR A 1 82 ? -10.359 17 4.637 1 97.56 82 TYR A O 1
ATOM 631 N N . LYS A 1 83 ? -12.188 16.625 3.609 1 96.81 83 LYS A N 1
ATOM 632 C CA . LYS A 1 83 ? -12.094 17.797 2.75 1 96.81 83 LYS A CA 1
ATOM 633 C C . LYS A 1 83 ? -11.922 19.078 3.574 1 96.81 83 LYS A C 1
ATOM 635 O O . LYS A 1 83 ? -11.219 20 3.164 1 96.81 83 LYS A O 1
ATOM 640 N N . ASP A 1 84 ? -12.5 19.125 4.719 1 96.19 84 ASP A N 1
ATOM 641 C CA . ASP A 1 84 ? -12.414 20.328 5.531 1 96.19 84 ASP A CA 1
ATOM 642 C C . ASP A 1 84 ? -11.258 20.234 6.523 1 96.19 84 ASP A C 1
ATOM 644 O O . ASP A 1 84 ? -10.938 21.219 7.203 1 96.19 84 ASP A O 1
ATOM 648 N N . LYS A 1 85 ? -10.648 19.188 6.59 1 98.12 85 LYS A N 1
ATOM 649 C CA . LYS A 1 85 ? -9.664 18.922 7.629 1 98.12 85 LYS A CA 1
ATOM 650 C C . LYS A 1 85 ? -8.25 18.891 7.051 1 98.12 85 LYS A C 1
ATOM 652 O O . LYS A 1 85 ? -7.293 19.312 7.699 1 98.12 85 LYS A O 1
ATOM 657 N N . ILE A 1 86 ? -8.156 18.375 5.762 1 98.56 86 ILE A N 1
ATOM 658 C CA . ILE A 1 86 ? -6.844 18.078 5.188 1 98.56 86 ILE A CA 1
ATOM 659 C C . ILE A 1 86 ? -6.652 18.891 3.904 1 98.56 86 ILE A C 1
ATOM 661 O O . ILE A 1 86 ? -7.578 19.016 3.1 1 98.56 86 ILE A O 1
ATOM 665 N N . GLN A 1 87 ? -5.516 19.422 3.764 1 98.31 87 GLN A N 1
ATOM 666 C CA . GLN A 1 87 ? -5.109 20.078 2.525 1 98.31 87 GLN A CA 1
ATOM 667 C C . GLN A 1 87 ? -3.652 19.781 2.193 1 98.31 87 GLN A C 1
ATOM 669 O O . GLN A 1 87 ? -2.799 19.75 3.082 1 98.31 87 GLN A O 1
ATOM 674 N N . PHE A 1 88 ? -3.396 19.578 0.874 1 98.69 88 PHE A N 1
ATOM 675 C CA . PHE A 1 88 ? -2.002 19.484 0.456 1 98.69 88 PHE A CA 1
ATOM 676 C C . PHE A 1 88 ? -1.312 20.844 0.558 1 98.69 88 PHE A C 1
ATOM 678 O O . PHE A 1 88 ? -1.859 21.859 0.122 1 98.69 88 PHE A O 1
ATOM 685 N N . THR A 1 89 ? -0.166 20.859 1.153 1 98.56 89 THR A N 1
ATOM 686 C CA . THR A 1 89 ? 0.681 22.047 1.083 1 98.56 89 THR A CA 1
ATOM 687 C C . THR A 1 89 ? 1.788 21.859 0.05 1 98.56 89 THR A C 1
ATOM 689 O O . THR A 1 89 ? 2.309 22.844 -0.494 1 98.56 89 THR A O 1
ATOM 692 N N . GLU A 1 90 ? 2.205 20.641 -0.159 1 98.56 90 GLU A N 1
ATOM 693 C CA . GLU A 1 90 ? 3.076 20.219 -1.253 1 98.56 90 GLU A CA 1
ATOM 694 C C . GLU A 1 90 ? 2.598 18.906 -1.864 1 98.56 90 GLU A C 1
ATOM 696 O O . GLU A 1 90 ? 2.508 17.891 -1.173 1 98.56 90 GLU A O 1
ATOM 701 N N . ALA A 1 91 ? 2.262 19.016 -3.125 1 98.19 91 ALA A N 1
ATOM 702 C CA . ALA A 1 91 ? 1.827 17.828 -3.848 1 98.19 91 ALA A CA 1
ATOM 703 C C . ALA A 1 91 ? 2.783 17.5 -4.988 1 98.19 91 ALA A C 1
ATOM 705 O O . ALA A 1 91 ? 2.686 18.078 -6.074 1 98.19 91 ALA A O 1
ATOM 706 N N . GLY A 1 92 ? 3.701 16.625 -4.68 1 97.69 92 GLY A N 1
ATOM 707 C CA . GLY A 1 92 ? 4.672 16.219 -5.684 1 97.69 92 GLY A CA 1
ATOM 708 C C . GLY A 1 92 ? 5.059 14.75 -5.582 1 97.69 92 GLY A C 1
ATOM 709 O O . GLY A 1 92 ? 4.77 14.094 -4.582 1 97.69 92 GLY A O 1
ATOM 710 N N . SER A 1 93 ? 5.742 14.312 -6.617 1 97.38 93 SER A N 1
ATOM 711 C CA . SER A 1 93 ? 6.133 12.914 -6.688 1 97.38 93 SER A CA 1
ATOM 712 C C . SER A 1 93 ? 7.301 12.617 -5.754 1 97.38 93 SER A C 1
ATOM 714 O O . SER A 1 93 ? 7.48 11.477 -5.312 1 97.38 93 SER A O 1
ATOM 716 N N . GLN A 1 94 ? 8.094 13.648 -5.426 1 97.69 94 GLN A N 1
ATOM 717 C CA .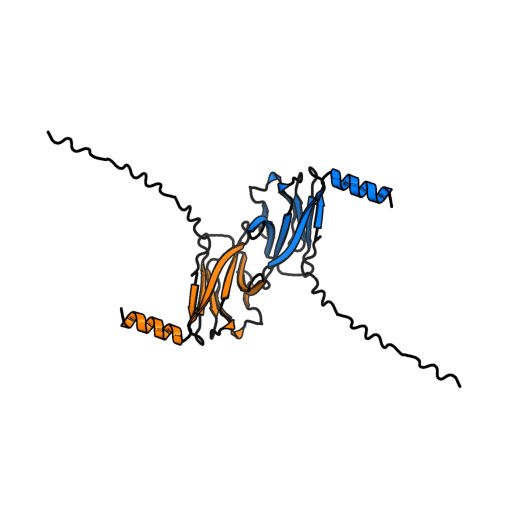 GLN A 1 94 ? 9.266 13.422 -4.586 1 97.69 94 GLN A CA 1
ATOM 718 C C . GLN A 1 94 ? 9.039 13.961 -3.174 1 97.69 94 GLN A C 1
ATOM 720 O O . GLN A 1 94 ? 9.758 13.586 -2.242 1 97.69 94 GLN A O 1
ATOM 725 N N . LYS A 1 95 ? 8.156 14.867 -3.158 1 98.5 95 LYS A N 1
ATOM 726 C CA . LYS A 1 95 ? 7.84 15.5 -1.88 1 98.5 95 LYS A CA 1
ATOM 727 C C . LYS A 1 95 ? 6.336 15.719 -1.734 1 98.5 95 LYS A C 1
ATOM 729 O O . LYS A 1 95 ? 5.68 16.188 -2.67 1 98.5 95 LYS A O 1
ATOM 734 N N . SER A 1 96 ? 5.812 15.328 -0.627 1 98.81 96 SER A N 1
ATOM 735 C CA . SER A 1 96 ? 4.395 15.531 -0.332 1 98.81 96 SER A CA 1
ATOM 736 C C . SER A 1 96 ? 4.191 15.992 1.106 1 98.81 96 SER A C 1
ATOM 738 O O . SER A 1 96 ? 4.758 15.414 2.037 1 98.81 96 SER A O 1
ATOM 740 N N . SER A 1 97 ? 3.402 17.062 1.265 1 98.88 97 SER A N 1
ATOM 741 C CA . SER A 1 97 ? 3.068 17.578 2.586 1 98.88 97 SER A CA 1
ATOM 742 C C . SER A 1 97 ? 1.582 17.906 2.689 1 98.88 97 SER A C 1
ATOM 744 O O . SER A 1 97 ? 0.982 18.406 1.736 1 98.88 97 SER A O 1
ATOM 746 N N . ILE A 1 98 ? 1.068 17.625 3.861 1 98.88 98 ILE A N 1
ATOM 747 C CA . ILE A 1 98 ? -0.331 17.953 4.125 1 98.88 98 ILE A CA 1
ATOM 748 C C . ILE A 1 98 ? -0.447 18.734 5.426 1 98.88 98 ILE A C 1
ATOM 750 O O . ILE A 1 98 ? 0.399 18.609 6.316 1 98.88 98 ILE A O 1
ATOM 754 N N . VAL A 1 99 ? -1.415 19.547 5.496 1 98.88 99 VAL A N 1
ATOM 755 C CA . VAL A 1 99 ? -1.747 20.25 6.734 1 98.88 99 VAL A CA 1
ATOM 756 C C . VAL A 1 99 ? -3.039 19.672 7.316 1 98.88 99 VAL A C 1
ATOM 758 O O . VAL A 1 99 ? -4.016 19.469 6.598 1 98.88 99 VAL A O 1
ATOM 761 N N . ILE A 1 100 ? -3.016 19.312 8.516 1 98.69 100 ILE A N 1
ATOM 762 C CA . ILE A 1 100 ? -4.195 18.984 9.305 1 98.69 100 ILE A CA 1
ATOM 763 C C . ILE A 1 100 ? -4.684 20.219 10.055 1 98.69 100 ILE A C 1
ATOM 765 O O . ILE A 1 100 ? -4.008 20.719 10.961 1 98.69 100 ILE A O 1
ATOM 769 N N . ARG A 1 101 ? -5.836 20.609 9.727 1 98.5 101 ARG A N 1
ATOM 770 C CA . ARG A 1 101 ? -6.336 21.875 10.258 1 98.5 101 ARG A CA 1
ATOM 771 C C . ARG A 1 101 ? -7.027 21.672 11.602 1 98.5 101 ARG A C 1
ATOM 773 O O . ARG A 1 101 ? -7.684 20.656 11.812 1 98.5 101 ARG A O 1
ATOM 780 N N . ASN A 1 102 ? -6.871 22.672 12.469 1 97.44 102 ASN A N 1
ATOM 781 C CA . ASN A 1 102 ? -7.59 22.703 13.734 1 97.44 102 ASN A CA 1
ATOM 782 C C . ASN A 1 102 ? -7.527 21.359 14.445 1 97.44 102 ASN A C 1
ATOM 784 O O . ASN A 1 102 ? -8.562 20.75 14.734 1 97.44 102 ASN A O 1
ATOM 788 N N . VAL A 1 103 ? -6.316 21.016 14.844 1 98.06 103 VAL A N 1
ATOM 789 C CA . VAL A 1 103 ? -6.031 19.703 15.414 1 98.06 103 VAL A CA 1
ATOM 790 C C . VAL A 1 103 ? -6.918 19.469 16.641 1 98.06 103 VAL A C 1
ATOM 792 O O . VAL A 1 103 ? -7.055 20.344 17.5 1 98.06 103 VAL A O 1
ATOM 795 N N . THR A 1 104 ? -7.609 18.312 16.656 1 96.81 104 THR A N 1
ATOM 796 C CA . THR A 1 104 ? -8.359 17.812 17.797 1 96.81 104 THR A CA 1
ATOM 797 C C . THR A 1 104 ? -7.766 16.5 18.297 1 96.81 104 THR A C 1
ATOM 799 O O . THR A 1 104 ? -6.832 15.961 17.688 1 96.81 104 THR A O 1
ATOM 802 N N . GLU A 1 105 ? -8.266 15.977 19.328 1 96.06 105 GLU A N 1
ATOM 803 C CA . GLU A 1 105 ? -7.789 14.703 19.859 1 96.06 105 GLU A CA 1
ATOM 804 C C . GLU A 1 105 ? -7.965 13.578 18.844 1 96.06 105 GLU A C 1
ATOM 806 O O . GLU A 1 105 ? -7.16 12.641 18.797 1 96.06 105 GLU A O 1
ATOM 811 N N . GLN A 1 106 ? -8.992 13.719 18.031 1 95.44 106 GLN A N 1
ATOM 812 C CA . GLN A 1 106 ? -9.297 12.68 17.062 1 95.44 106 GLN A CA 1
ATOM 813 C C . GLN A 1 106 ? -8.25 12.625 15.953 1 95.44 106 GLN A C 1
ATOM 815 O O . GLN A 1 106 ? -8.125 11.617 15.258 1 95.44 106 GLN A O 1
ATOM 820 N N . ASP A 1 107 ? -7.551 13.711 15.773 1 97.19 107 ASP A N 1
ATOM 821 C CA . ASP A 1 107 ? -6.551 13.789 14.711 1 97.19 107 ASP A CA 1
ATOM 822 C C . ASP A 1 107 ? -5.25 13.117 15.141 1 97.19 107 ASP A C 1
ATOM 824 O O . ASP A 1 107 ? -4.406 12.797 14.297 1 97.19 107 ASP A O 1
ATOM 828 N N . ALA A 1 108 ? -5.055 12.93 16.422 1 96.56 108 ALA A N 1
ATOM 829 C CA . ALA A 1 108 ? -3.838 12.297 16.906 1 96.56 108 ALA A CA 1
ATOM 830 C C . ALA A 1 108 ? -3.721 10.859 16.406 1 96.56 108 ALA A C 1
ATOM 832 O O . ALA A 1 108 ? -4.73 10.211 16.125 1 96.56 108 ALA A O 1
ATOM 833 N N . GLY A 1 109 ? -2.48 10.414 16.281 1 97.06 109 GLY A N 1
ATOM 834 C CA . GLY A 1 109 ? -2.193 9.078 15.773 1 97.06 109 GLY A CA 1
ATOM 835 C C . GLY A 1 109 ? -1.11 9.062 14.711 1 97.06 109 GLY A C 1
ATOM 836 O O . GLY A 1 109 ? -0.405 10.055 14.523 1 97.06 109 GLY A O 1
ATOM 837 N N . CYS A 1 110 ? -1.051 7.918 14.055 1 98.06 110 CYS A N 1
ATOM 838 C CA . CYS A 1 110 ? 0.02 7.773 13.07 1 98.06 110 CYS A CA 1
ATOM 839 C C . CYS A 1 110 ? -0.531 7.805 11.656 1 98.06 110 CYS A C 1
ATOM 841 O O . CYS A 1 110 ? -1.679 7.422 11.422 1 98.06 110 CYS A O 1
ATOM 843 N N . TYR A 1 111 ? 0.33 8.258 10.828 1 98.38 111 TYR A N 1
ATOM 844 C CA . TYR A 1 111 ? 0.05 8.422 9.406 1 98.38 111 TYR A CA 1
ATOM 845 C C . TYR A 1 111 ? 1.163 7.812 8.562 1 98.38 111 TYR A C 1
ATOM 847 O O . TYR A 1 111 ? 2.293 7.66 9.031 1 98.38 111 TYR A O 1
ATOM 855 N N . ARG A 1 112 ? 0.803 7.523 7.32 1 97.88 112 ARG A N 1
ATOM 856 C CA . ARG A 1 112 ? 1.776 7.039 6.348 1 97.88 112 ARG A CA 1
ATOM 857 C C . ARG A 1 112 ? 1.667 7.809 5.035 1 97.88 112 ARG A C 1
ATOM 859 O O . ARG A 1 112 ? 0.564 8.117 4.582 1 97.88 112 ARG A O 1
ATOM 866 N N . CYS A 1 113 ? 2.777 8.109 4.5 1 98.5 113 CYS A N 1
ATOM 867 C CA . CYS A 1 113 ? 2.834 8.508 3.102 1 98.5 113 CYS A CA 1
ATOM 868 C C . CYS A 1 113 ? 3.379 7.387 2.229 1 98.5 113 CYS A C 1
ATOM 870 O O . CYS A 1 113 ? 4.465 6.867 2.486 1 98.5 113 CYS A O 1
ATOM 872 N N . LEU A 1 114 ? 2.613 7.004 1.238 1 97.44 114 LEU A N 1
ATOM 873 C CA . LEU A 1 114 ? 2.959 5.906 0.343 1 97.44 114 LEU A CA 1
ATOM 874 C C . LEU A 1 114 ? 3.375 6.43 -1.026 1 97.44 114 LEU A C 1
ATOM 876 O O . LEU A 1 114 ? 2.535 6.887 -1.804 1 97.44 114 LEU A O 1
ATOM 880 N N . PHE A 1 115 ? 4.641 6.391 -1.327 1 97.62 115 PHE A N 1
ATOM 881 C CA . PHE A 1 115 ? 5.102 6.625 -2.691 1 97.62 115 PHE A CA 1
ATOM 882 C C . PHE A 1 115 ? 5.016 5.344 -3.518 1 97.62 115 PHE A C 1
ATOM 884 O O . PHE A 1 115 ? 5.801 4.418 -3.316 1 97.62 115 PHE A O 1
ATOM 891 N N . THR A 1 116 ? 4.082 5.309 -4.418 1 96.19 116 THR A N 1
ATOM 892 C CA . THR A 1 116 ? 3.965 4.152 -5.301 1 96.19 116 THR A CA 1
ATOM 893 C C . THR A 1 116 ? 4.969 4.242 -6.445 1 96.19 116 THR A C 1
ATOM 895 O O . THR A 1 116 ? 4.797 5.051 -7.363 1 96.19 116 THR A O 1
ATOM 898 N N . THR A 1 117 ? 5.93 3.334 -6.426 1 96.38 117 THR A N 1
ATOM 899 C CA . THR A 1 117 ? 7.008 3.412 -7.402 1 96.38 117 THR A CA 1
ATOM 900 C C . THR A 1 117 ? 7.035 2.164 -8.281 1 96.38 117 THR A C 1
ATOM 902 O O . THR A 1 117 ? 6.547 1.105 -7.879 1 96.38 117 THR A O 1
ATOM 905 N N . PHE A 1 118 ? 7.543 2.336 -9.414 1 95.88 118 PHE A N 1
ATOM 906 C CA . PHE A 1 118 ? 7.805 1.195 -10.281 1 95.88 118 PHE A CA 1
ATOM 907 C C . PHE A 1 118 ? 9.305 0.921 -10.375 1 95.88 118 PHE A C 1
ATOM 909 O O . PHE A 1 118 ? 10.094 1.839 -10.602 1 95.88 118 PHE A O 1
ATOM 916 N N . PRO A 1 119 ? 9.734 -0.245 -10.227 1 95.12 119 PRO A N 1
ATOM 917 C CA . PRO A 1 119 ? 8.953 -1.459 -9.969 1 95.12 119 PRO A CA 1
ATOM 918 C C . PRO A 1 119 ? 8.953 -1.847 -8.492 1 95.12 119 PRO A C 1
ATOM 920 O O . PRO A 1 119 ? 8.523 -2.951 -8.141 1 95.12 119 PRO A O 1
ATOM 923 N N . ASP A 1 120 ? 9.352 -0.922 -7.648 1 93.12 120 ASP A N 1
ATOM 924 C CA . ASP A 1 120 ? 9.664 -1.304 -6.277 1 93.12 120 ASP A CA 1
ATOM 925 C C . ASP A 1 120 ? 8.406 -1.315 -5.406 1 93.12 120 ASP A C 1
ATOM 927 O O . ASP A 1 120 ? 8.469 -1.66 -4.227 1 93.12 120 ASP A O 1
ATOM 931 N N . GLY A 1 121 ? 7.324 -0.971 -5.953 1 92.94 121 GLY A N 1
ATOM 932 C CA . GLY A 1 121 ? 6.129 -0.898 -5.125 1 92.94 121 GLY A CA 1
ATOM 933 C C . GLY A 1 121 ? 6.098 0.327 -4.23 1 92.94 121 GLY A C 1
ATOM 934 O O . GLY A 1 121 ? 6.676 1.362 -4.566 1 92.94 121 GLY A O 1
ATOM 935 N N . ASN A 1 122 ? 5.371 0.217 -3.15 1 93.94 122 ASN A N 1
ATOM 936 C CA . ASN A 1 122 ? 5.219 1.349 -2.242 1 93.94 122 ASN A CA 1
ATOM 937 C C . ASN A 1 122 ? 6.449 1.525 -1.357 1 93.94 122 ASN A C 1
ATOM 939 O O . ASN A 1 122 ? 6.906 0.572 -0.724 1 93.94 122 ASN A O 1
ATOM 943 N N . LEU A 1 123 ? 6.98 2.699 -1.356 1 95.31 123 LEU A N 1
ATOM 944 C CA . LEU A 1 123 ? 7.93 3.145 -0.342 1 95.31 123 LEU A CA 1
ATOM 945 C C . LEU A 1 123 ? 7.238 4.008 0.708 1 95.31 123 LEU A C 1
ATOM 947 O O . LEU A 1 123 ? 6.605 5.012 0.372 1 95.31 123 LEU A O 1
ATOM 951 N N . ILE A 1 124 ? 7.391 3.615 1.943 1 95.31 124 ILE A N 1
ATOM 952 C CA . ILE A 1 124 ? 6.469 4.129 2.949 1 95.31 124 ILE A CA 1
ATOM 953 C C . ILE A 1 124 ? 7.234 4.945 3.988 1 95.31 124 ILE A C 1
ATOM 955 O O . ILE A 1 124 ? 8.266 4.496 4.496 1 95.31 124 ILE A O 1
ATOM 959 N N . GLY A 1 125 ? 6.793 6.156 4.223 1 97.19 125 GLY A N 1
ATOM 960 C CA . GLY A 1 125 ? 7.172 6.918 5.406 1 97.19 125 GLY A CA 1
ATOM 961 C C . GLY A 1 125 ? 6.109 6.91 6.488 1 97.19 125 GLY A C 1
ATOM 962 O O . GLY A 1 125 ? 4.914 6.871 6.191 1 97.19 125 GLY A O 1
ATOM 963 N N . ARG A 1 126 ? 6.535 6.969 7.734 1 97 126 ARG A N 1
ATOM 964 C CA . ARG A 1 126 ? 5.602 6.965 8.859 1 97 126 ARG A CA 1
ATOM 965 C C . ARG A 1 126 ? 5.852 8.148 9.781 1 97 126 ARG A C 1
ATOM 967 O O . ARG A 1 126 ? 7 8.477 10.086 1 97 126 ARG A O 1
ATOM 974 N N . THR A 1 127 ? 4.809 8.797 10.125 1 98.19 127 THR A N 1
ATOM 975 C CA . THR A 1 127 ? 4.871 9.93 11.039 1 98.19 127 THR A CA 1
ATOM 976 C C . THR A 1 127 ? 3.67 9.938 11.984 1 98.19 127 THR A C 1
ATOM 978 O O . THR A 1 127 ? 2.59 9.461 11.617 1 98.19 127 THR A O 1
ATOM 981 N N . CYS A 1 128 ? 3.885 10.438 13.203 1 98.25 128 CYS A N 1
ATOM 982 C CA . CYS A 1 128 ? 2.801 10.445 14.18 1 98.25 128 CYS A CA 1
ATOM 983 C C . CYS A 1 128 ? 2.529 11.859 14.68 1 98.25 128 CYS A C 1
ATOM 985 O O . CYS A 1 128 ? 3.461 12.641 14.891 1 98.25 128 CYS A O 1
ATOM 987 N N . LEU A 1 129 ? 1.265 12.148 14.773 1 98.31 129 LEU A N 1
ATOM 988 C CA . LEU A 1 129 ? 0.806 13.43 15.305 1 98.31 129 LEU A CA 1
ATOM 989 C C . LEU A 1 129 ? 0.376 13.289 16.766 1 98.31 129 LEU A C 1
ATOM 991 O O . LEU A 1 129 ? -0.484 12.461 17.078 1 98.31 129 LEU A O 1
ATOM 995 N N . LYS A 1 130 ? 0.996 14.023 17.594 1 96.81 130 LYS A N 1
ATOM 996 C CA . LYS A 1 130 ? 0.614 14.117 19 1 96.81 130 LYS A CA 1
ATOM 997 C C . LYS A 1 130 ? 0.084 15.508 19.344 1 96.81 130 LYS A C 1
ATOM 999 O O . LYS A 1 130 ? 0.551 16.516 18.781 1 96.81 130 LYS A O 1
ATOM 1004 N N . TYR A 1 131 ? -0.916 15.516 20.172 1 93.25 131 TYR A N 1
ATOM 1005 C CA . TYR A 1 131 ? -1.358 16.844 20.594 1 93.25 131 TYR A CA 1
ATOM 1006 C C . TYR A 1 131 ? -0.83 17.172 21.984 1 93.25 131 TYR A C 1
ATOM 1008 O O . TYR A 1 131 ? -0.602 16.281 22.797 1 93.25 131 TYR A O 1
ATOM 1016 N N . LEU A 1 132 ? -0.503 18.422 22.234 1 87.62 132 LEU A N 1
ATOM 1017 C CA . LEU A 1 132 ? -0.031 18.938 23.5 1 87.62 132 LEU A CA 1
ATOM 1018 C C . LEU A 1 132 ? -1.19 19.484 24.328 1 87.62 132 LEU A C 1
ATOM 1020 O O . LEU A 1 132 ? -2.035 20.219 23.828 1 87.62 132 LEU A O 1
ATOM 1024 N N . GLN A 1 133 ? -1.439 18.75 25.484 1 73.88 133 GLN A N 1
ATOM 1025 C CA . GLN A 1 133 ? -2.414 19.328 26.391 1 73.88 133 GLN A CA 1
ATOM 1026 C C . GLN A 1 133 ? -1.784 20.422 27.25 1 73.88 133 GLN A C 1
ATOM 1028 O O . GLN A 1 133 ? -0.59 20.375 27.547 1 73.88 133 GLN A O 1
ATOM 1033 N N . LEU A 1 134 ? -2.486 21.578 27.422 1 60.16 134 LEU A N 1
ATOM 1034 C CA . LEU A 1 134 ? -2.055 22.688 28.25 1 60.16 134 LEU A CA 1
ATOM 1035 C C . LEU A 1 134 ? -1.254 22.203 29.453 1 60.16 134 LEU A C 1
ATOM 1037 O O . LEU A 1 134 ? -0.258 22.828 29.828 1 60.16 134 LEU A O 1
ATOM 1041 N N . GLN A 1 135 ? -1.762 21.266 30.031 1 56.03 135 GLN A N 1
ATOM 1042 C CA . GLN A 1 135 ? -1.114 20.969 31.312 1 56.03 135 GLN A CA 1
ATOM 1043 C C . GLN A 1 135 ? 0.32 20.484 31.094 1 56.03 135 GLN A C 1
ATOM 1045 O O . GLN A 1 135 ? 1.205 20.781 31.891 1 56.03 135 GLN A O 1
ATOM 1050 N N . ILE A 1 136 ? 0.57 19.859 30.062 1 55.09 136 ILE A N 1
ATOM 1051 C CA . ILE A 1 136 ? 1.928 19.375 29.828 1 55.09 136 ILE A CA 1
ATOM 1052 C C . ILE A 1 136 ? 2.814 20.531 29.375 1 55.09 136 ILE A C 1
ATOM 1054 O O . ILE A 1 136 ? 3.998 20.578 29.719 1 55.09 136 ILE A O 1
ATOM 1058 N N . LEU A 1 137 ? 2.293 21.469 28.625 1 53.91 137 LEU A N 1
ATOM 1059 C CA . LEU A 1 137 ? 3.068 22.656 28.266 1 53.91 137 LEU A CA 1
ATOM 1060 C C . LEU A 1 137 ? 3.541 23.391 29.531 1 53.91 137 LEU A C 1
ATOM 1062 O O . LEU A 1 137 ? 4.668 23.891 29.578 1 53.91 137 LEU A O 1
ATOM 1066 N N . LEU A 1 138 ? 2.611 23.406 30.5 1 55.28 138 LEU A N 1
ATOM 1067 C CA . LEU A 1 138 ? 3.033 24.062 31.734 1 55.28 138 LEU A CA 1
ATOM 1068 C C . LEU A 1 138 ? 4.191 23.312 32.375 1 55.28 138 LEU A C 1
ATOM 1070 O O . LEU A 1 138 ? 5.074 23.938 32.969 1 55.28 138 LEU A O 1
ATOM 1074 N N . LYS A 1 139 ? 4.078 22.141 32.219 1 54.56 139 LYS A N 1
ATOM 1075 C CA . LYS A 1 139 ? 5.164 21.406 32.844 1 54.56 139 LYS A CA 1
ATOM 1076 C C . LYS A 1 139 ? 6.465 21.562 32.062 1 54.56 139 LYS A C 1
ATOM 1078 O O . LYS A 1 139 ? 7.539 21.672 32.656 1 54.56 139 LYS A O 1
ATOM 1083 N N . LYS A 1 140 ? 6.43 21.625 30.891 1 56.72 140 LYS A N 1
ATOM 1084 C CA . LYS A 1 140 ? 7.641 21.797 30.094 1 56.72 140 LYS A CA 1
ATOM 1085 C C . LYS A 1 140 ? 8.234 23.188 30.297 1 56.72 140 LYS A C 1
ATOM 1087 O O . LYS A 1 140 ? 9.461 23.328 30.344 1 56.72 140 LYS A O 1
ATOM 1092 N N . ILE A 1 141 ? 7.371 24.141 30.453 1 57.03 141 ILE A N 1
ATOM 1093 C CA . ILE A 1 141 ? 7.848 25.484 30.766 1 57.03 141 ILE A CA 1
ATOM 1094 C C . ILE A 1 141 ? 8.43 25.516 32.188 1 57.03 141 ILE A C 1
ATOM 1096 O O . ILE A 1 141 ? 9.477 26.125 32.406 1 57.03 141 ILE A O 1
ATOM 1100 N N . GLY A 1 142 ? 7.715 24.797 33 1 56.28 142 GLY A N 1
ATOM 1101 C CA . GLY A 1 142 ? 8.227 24.766 34.375 1 56.28 142 GLY A CA 1
ATOM 1102 C C . GLY A 1 142 ? 9.594 24.109 34.469 1 56.28 142 GLY A C 1
ATOM 1103 O O . GLY A 1 142 ? 10.461 24.578 35.219 1 56.28 142 GLY A O 1
ATOM 1104 N N . GLN A 1 143 ? 9.797 23.125 33.75 1 58.75 143 GLN A N 1
ATOM 1105 C CA . GLN A 1 143 ? 11.102 22.469 33.781 1 58.75 143 GLN A CA 1
ATOM 1106 C C . GLN A 1 143 ? 12.18 23.344 33.156 1 58.75 143 GLN A C 1
ATOM 1108 O O . GLN A 1 143 ? 13.336 23.312 33.594 1 58.75 143 GLN A O 1
ATOM 1113 N N . ILE A 1 144 ? 11.828 24.125 32.125 1 57.84 144 ILE A N 1
ATOM 1114 C CA . ILE A 1 144 ? 12.82 25 31.547 1 57.84 144 ILE A CA 1
ATOM 1115 C C . ILE A 1 144 ? 13.125 26.156 32.5 1 57.84 144 ILE A C 1
ATOM 1117 O O . ILE A 1 144 ? 14.281 26.578 32.625 1 57.84 144 ILE A O 1
ATOM 1121 N N . VAL A 1 145 ? 12.148 26.516 33.25 1 58.38 145 VAL A N 1
ATOM 1122 C CA . VAL A 1 145 ? 12.375 27.625 34.156 1 58.38 145 VAL A CA 1
ATOM 1123 C C . VAL A 1 145 ? 13.156 27.125 35.375 1 58.38 145 VAL A C 1
ATOM 1125 O O . VAL A 1 145 ? 13.883 27.891 36.031 1 58.38 145 VAL A O 1
ATOM 1128 N N . HIS A 1 146 ? 13.047 25.828 35.656 1 60.28 146 HIS A N 1
ATOM 1129 C CA . HIS A 1 146 ? 13.758 25.344 36.812 1 60.28 146 HIS A CA 1
ATOM 1130 C C . HIS A 1 146 ? 15.094 24.719 36.438 1 60.28 146 HIS A C 1
ATOM 1132 O O . HIS A 1 146 ? 15.891 24.359 37.312 1 60.28 146 HIS A O 1
ATOM 1138 N N . SER A 1 147 ? 15.336 24.594 35.156 1 51.81 147 SER A N 1
ATOM 1139 C CA . SER A 1 147 ? 16.703 24.172 34.875 1 51.81 147 SER A CA 1
ATOM 1140 C C . SER A 1 147 ? 17.609 25.375 34.656 1 51.81 147 SER A C 1
ATOM 1142 O O . SER A 1 147 ? 17.172 26.406 34.125 1 51.81 147 SER A O 1
ATOM 1144 N N . THR B 1 1 ? -66.75 -27.844 19.703 1 34.22 1 THR B N 1
ATOM 1145 C CA . THR B 1 1 ? -66.375 -26.484 19.375 1 34.22 1 THR B CA 1
ATOM 1146 C C . THR B 1 1 ? -64.938 -26.234 19.812 1 34.22 1 THR B C 1
ATOM 1148 O O . THR B 1 1 ? -64.625 -26.078 21 1 34.22 1 THR B O 1
ATOM 1151 N N . TYR B 1 2 ? -63.938 -27.109 19.312 1 35.59 2 TYR B N 1
ATOM 1152 C CA . TYR B 1 2 ? -62.5 -27.203 19.578 1 35.59 2 TYR B CA 1
ATOM 1153 C C . TYR B 1 2 ? -61.781 -25.938 19.109 1 35.59 2 TYR B C 1
ATOM 1155 O O . TYR B 1 2 ? -61.969 -25.469 17.984 1 35.59 2 TYR B O 1
ATOM 1163 N N . LEU B 1 3 ? -61.656 -24.922 20.031 1 33.97 3 LEU B N 1
ATOM 1164 C CA . LEU B 1 3 ? -60.906 -23.672 19.828 1 33.97 3 LEU B CA 1
ATOM 1165 C C . LEU B 1 3 ? -59.469 -23.953 19.438 1 33.97 3 LEU B C 1
ATOM 1167 O O . LEU B 1 3 ? -58.719 -24.578 20.172 1 33.97 3 LEU B O 1
ATOM 1171 N N . VAL B 1 4 ? -59.188 -24.188 18.141 1 37.97 4 VAL B N 1
ATOM 1172 C CA . VAL B 1 4 ? -57.875 -24.297 17.531 1 37.97 4 VAL B CA 1
ATOM 1173 C C . VAL B 1 4 ? -57.062 -23.016 17.797 1 37.97 4 VAL B C 1
ATOM 1175 O O . VAL B 1 4 ? -57.531 -21.922 17.469 1 37.97 4 VAL B O 1
ATOM 1178 N N . LEU B 1 5 ? -56.438 -22.875 18.984 1 34 5 LEU B N 1
ATOM 1179 C CA . LEU B 1 5 ? -55.5 -21.812 19.281 1 34 5 LEU B CA 1
ATOM 1180 C C . LEU B 1 5 ? -54.344 -21.781 18.266 1 34 5 LEU B C 1
ATOM 1182 O O . LEU B 1 5 ? -53.625 -22.766 18.109 1 34 5 LEU B O 1
ATOM 1186 N N . THR B 1 6 ? -54.625 -21.203 17.094 1 35.03 6 THR B N 1
ATOM 1187 C CA . THR B 1 6 ? -53.594 -20.984 16.094 1 35.03 6 THR B CA 1
ATOM 1188 C C . THR B 1 6 ? -52.469 -20.125 16.656 1 35.03 6 THR B C 1
ATOM 1190 O O . THR B 1 6 ? -52.719 -18.984 17.094 1 35.03 6 THR B O 1
ATOM 1193 N N . LEU B 1 7 ? -51.5 -20.688 17.406 1 35.5 7 LEU B N 1
ATOM 1194 C CA . LEU B 1 7 ? -50.281 -19.984 17.812 1 35.5 7 LEU B CA 1
ATOM 1195 C C . LEU B 1 7 ? -49.562 -19.438 16.578 1 35.5 7 LEU B C 1
ATOM 1197 O O . LEU B 1 7 ? -49.156 -20.203 15.711 1 35.5 7 LEU B O 1
ATOM 1201 N N . THR B 1 8 ? -49.969 -18.297 16.062 1 36.19 8 THR B N 1
ATOM 1202 C CA . THR B 1 8 ? -49.281 -17.609 14.969 1 36.19 8 THR B CA 1
ATOM 1203 C C . THR B 1 8 ? -47.875 -17.188 15.398 1 36.19 8 THR B C 1
ATOM 1205 O O . THR B 1 8 ? -47.719 -16.406 16.344 1 36.19 8 THR B O 1
ATOM 1208 N N . THR B 1 9 ? -46.906 -18.109 15.617 1 36 9 THR B N 1
ATOM 1209 C CA . THR B 1 9 ? -45.531 -17.688 15.891 1 36 9 THR B CA 1
ATOM 1210 C C . THR B 1 9 ? -45.031 -16.797 14.773 1 36 9 THR B C 1
ATOM 1212 O O . THR B 1 9 ? -45.031 -17.188 13.602 1 36 9 THR B O 1
ATOM 1215 N N . THR B 1 10 ? -45.281 -15.469 14.781 1 40.19 10 THR B N 1
ATOM 1216 C CA . THR B 1 10 ? -44.656 -14.523 13.867 1 40.19 10 THR B CA 1
ATOM 1217 C C . THR B 1 10 ? -43.125 -14.57 14 1 40.19 10 THR B C 1
ATOM 1219 O O . THR B 1 10 ? -42.594 -14.242 15.062 1 40.19 10 THR B O 1
ATOM 1222 N N . SER B 1 11 ? -42.5 -15.672 13.562 1 39.78 11 SER B N 1
ATOM 1223 C CA . SER B 1 11 ? -41.031 -15.648 13.523 1 39.78 11 SER B CA 1
ATOM 1224 C C . SER B 1 11 ? -40.531 -14.43 12.766 1 39.78 11 SER B C 1
ATOM 1226 O O . SER B 1 11 ? -40.906 -14.195 11.617 1 39.78 11 SER B O 1
ATOM 1228 N N . HIS B 1 12 ? -40.344 -13.289 13.484 1 43.38 12 HIS B N 1
ATOM 1229 C CA . HIS B 1 12 ? -39.656 -12.156 12.859 1 43.38 12 HIS B CA 1
ATOM 1230 C C . HIS B 1 12 ? -38.281 -12.555 12.328 1 43.38 12 HIS B C 1
ATOM 1232 O O . HIS B 1 12 ? -37.406 -12.922 13.102 1 43.38 12 HIS B O 1
ATOM 1238 N N . LEU B 1 13 ? -38.25 -13.148 11.094 1 40.78 13 LEU B N 1
ATOM 1239 C CA . LEU B 1 13 ? -37 -13.328 10.398 1 40.78 13 LEU B CA 1
ATOM 1240 C C . LEU B 1 13 ? -36.25 -12.008 10.273 1 40.78 13 LEU B C 1
ATOM 1242 O O . LEU B 1 13 ? -36.656 -11.117 9.531 1 40.78 13 LEU B O 1
ATOM 1246 N N . THR B 1 14 ? -35.656 -11.609 11.312 1 41.78 14 THR B N 1
ATOM 1247 C CA . THR B 1 14 ? -34.75 -10.477 11.141 1 41.78 14 THR B CA 1
ATOM 1248 C C . THR B 1 14 ? -33.688 -10.797 10.109 1 41.78 14 THR B C 1
ATOM 1250 O O . THR B 1 14 ? -32.906 -11.758 10.266 1 41.78 14 THR B O 1
ATOM 1253 N N . THR B 1 15 ? -33.906 -10.586 8.82 1 42.97 15 THR B N 1
ATOM 1254 C CA . THR B 1 15 ? -32.875 -10.594 7.785 1 42.97 15 THR B CA 1
ATOM 1255 C C . THR B 1 15 ? -31.688 -9.758 8.203 1 42.97 15 THR B C 1
ATOM 1257 O O . THR B 1 15 ? -31.812 -8.547 8.398 1 42.97 15 THR B O 1
ATOM 1260 N N . TYR B 1 16 ? -30.859 -10.297 9.047 1 38.41 16 TYR B N 1
ATOM 1261 C CA . TYR B 1 16 ? -29.578 -9.633 9.156 1 38.41 16 TYR B CA 1
ATOM 1262 C C . TYR B 1 16 ? -28.984 -9.375 7.773 1 38.41 16 TYR B C 1
ATOM 1264 O O . TYR B 1 16 ? -28.703 -10.312 7.031 1 38.41 16 TYR B O 1
ATOM 1272 N N . SER B 1 17 ? -29.328 -8.352 7.086 1 40.34 17 SER B N 1
ATOM 1273 C CA . SER B 1 17 ? -28.594 -7.922 5.906 1 40.34 17 SER B CA 1
ATOM 1274 C C . SER B 1 17 ? -27.078 -7.91 6.172 1 40.34 17 SER B C 1
ATOM 1276 O O . SER B 1 17 ? -26.594 -7.117 6.977 1 40.34 17 SER B O 1
ATOM 1278 N N . TYR B 1 18 ? -26.469 -9.094 6.246 1 36.88 18 TYR B N 1
ATOM 1279 C CA . TYR B 1 18 ? -25.016 -9.047 6.133 1 36.88 18 TYR B CA 1
ATOM 1280 C C . TYR B 1 18 ? -24.578 -8.07 5.051 1 36.88 18 TYR B C 1
ATOM 1282 O O . TYR B 1 18 ? -24.953 -8.227 3.883 1 36.88 18 TYR B O 1
ATOM 1290 N N . ASN B 1 19 ? -24.625 -6.828 5.301 1 41.69 19 ASN B N 1
ATOM 1291 C CA . ASN B 1 19 ? -23.922 -5.926 4.391 1 41.69 19 ASN B CA 1
ATOM 1292 C C . ASN B 1 19 ? -22.641 -6.547 3.863 1 41.69 19 ASN B C 1
ATOM 1294 O O . ASN B 1 19 ? -21.672 -6.691 4.605 1 41.69 19 ASN B O 1
ATOM 1298 N N . CYS B 1 20 ? -22.719 -7.68 3.096 1 43.28 20 CYS B N 1
ATOM 1299 C CA . CYS B 1 20 ? -21.625 -8.281 2.338 1 43.28 20 CYS B CA 1
ATOM 1300 C C . CYS B 1 20 ? -20.828 -7.215 1.604 1 43.28 20 CYS B C 1
ATOM 1302 O O . CYS B 1 20 ? -21.25 -6.727 0.553 1 43.28 20 CYS B O 1
ATOM 1304 N N . VAL B 1 21 ? -20.297 -6.172 2.266 1 47.28 21 VAL B N 1
ATOM 1305 C CA . VAL B 1 21 ? -19.438 -5.312 1.466 1 47.28 21 VAL B CA 1
ATOM 1306 C C . VAL B 1 21 ? -18.609 -6.16 0.495 1 47.28 21 VAL B C 1
ATOM 1308 O O . VAL B 1 21 ? -17.828 -7.02 0.917 1 47.28 21 VAL B O 1
ATOM 1311 N N . ALA B 1 22 ? -19.25 -6.508 -0.617 1 54.78 22 ALA B N 1
ATOM 1312 C CA . ALA B 1 22 ? -18.609 -7.246 -1.704 1 54.78 22 ALA B CA 1
ATOM 1313 C C . ALA B 1 22 ? -17.172 -6.785 -1.908 1 54.78 22 ALA B C 1
ATOM 1315 O O . ALA B 1 22 ? -16.891 -5.586 -1.914 1 54.78 22 ALA B O 1
ATOM 1316 N N . ALA B 1 23 ? -16.219 -7.648 -1.708 1 69.81 23 ALA B N 1
ATOM 1317 C CA . ALA B 1 23 ? -14.805 -7.375 -1.969 1 69.81 23 ALA B CA 1
ATOM 1318 C C . ALA B 1 23 ? -14.617 -6.766 -3.355 1 69.81 23 ALA B C 1
ATOM 1320 O O . ALA B 1 23 ? -15.164 -7.262 -4.34 1 69.81 23 ALA B O 1
ATOM 1321 N N . VAL B 1 24 ? -14.023 -5.578 -3.363 1 92.31 24 VAL B N 1
ATOM 1322 C CA . VAL B 1 24 ? -13.773 -4.891 -4.625 1 92.31 24 VAL B CA 1
ATOM 1323 C C . VAL B 1 24 ? -12.773 -5.688 -5.461 1 92.31 24 VAL B C 1
ATOM 1325 O O . VAL B 1 24 ? -12.766 -5.586 -6.691 1 92.31 24 VAL B O 1
ATOM 1328 N N . VAL B 1 25 ? -12 -6.531 -4.84 1 97.69 25 VAL B N 1
ATOM 1329 C CA . VAL B 1 25 ? -11.062 -7.402 -5.539 1 97.69 25 VAL B CA 1
ATOM 1330 C C . VAL B 1 25 ? -11.453 -8.859 -5.324 1 97.69 25 VAL B C 1
ATOM 1332 O O . VAL B 1 25 ? -11.594 -9.312 -4.188 1 97.69 25 VAL B O 1
ATOM 1335 N N . GLN B 1 26 ? -11.68 -9.609 -6.422 1 98.12 26 GLN B N 1
ATOM 1336 C CA . GLN B 1 26 ? -12.008 -11.031 -6.371 1 98.12 26 GLN B CA 1
ATOM 1337 C C . GLN B 1 26 ? -10.758 -11.891 -6.441 1 98.12 26 GLN B C 1
ATOM 1339 O O . GLN B 1 26 ? -9.891 -11.672 -7.293 1 98.12 26 GLN B O 1
ATOM 1344 N N . THR B 1 27 ? -10.617 -12.828 -5.551 1 98.31 27 THR B N 1
ATOM 1345 C CA . THR B 1 27 ? -9.523 -13.789 -5.52 1 98.31 27 THR B CA 1
ATOM 1346 C C . THR B 1 27 ? -9.93 -15.055 -4.777 1 98.31 27 THR B C 1
ATOM 1348 O O . THR B 1 27 ? -10.852 -15.031 -3.959 1 98.31 27 THR B O 1
ATOM 1351 N N . GLN B 1 28 ? -9.266 -16.188 -5.184 1 97.25 28 GLN B N 1
ATOM 1352 C CA . GLN B 1 28 ? -9.422 -17.406 -4.387 1 97.25 28 GLN B CA 1
ATOM 1353 C C . GLN B 1 28 ? -8.727 -17.266 -3.033 1 97.25 28 GLN B C 1
ATOM 1355 O O . GLN B 1 28 ? -7.516 -17.047 -2.971 1 97.25 28 GLN B O 1
ATOM 1360 N N . GLN B 1 29 ? -9.516 -17.438 -1.976 1 95.56 29 GLN B N 1
ATOM 1361 C CA . GLN B 1 29 ? -8.992 -17.188 -0.639 1 95.56 29 GLN B CA 1
ATOM 1362 C C . GLN B 1 29 ? -7.848 -18.141 -0.308 1 95.56 29 GLN B C 1
ATOM 1364 O O . GLN B 1 29 ? -6.875 -17.766 0.344 1 95.56 29 GLN B O 1
ATOM 1369 N N . THR B 1 30 ? -8.023 -19.375 -0.75 1 97.25 30 THR B N 1
ATOM 1370 C CA . THR B 1 30 ? -7.004 -20.391 -0.52 1 97.25 30 THR B CA 1
ATOM 1371 C C . THR B 1 30 ? -6.734 -21.172 -1.795 1 97.25 30 THR B C 1
ATOM 1373 O O . THR B 1 30 ? -7.668 -21.625 -2.465 1 97.25 30 THR B O 1
ATOM 1376 N N . VAL B 1 31 ? -5.527 -21.266 -2.125 1 98.12 31 VAL B N 1
ATOM 1377 C CA . VAL B 1 31 ? -5.066 -22.109 -3.223 1 98.12 31 VAL B CA 1
ATOM 1378 C C . VAL B 1 31 ? -4.18 -23.234 -2.676 1 98.12 31 VAL B C 1
ATOM 1380 O O . VAL B 1 31 ? -3.307 -22.984 -1.839 1 98.12 31 VAL B O 1
ATOM 1383 N N . SER B 1 32 ? -4.395 -24.406 -3.07 1 96.94 32 SER B N 1
ATOM 1384 C CA . SER B 1 32 ? -3.586 -25.547 -2.658 1 96.94 32 SER B CA 1
ATOM 1385 C C . SER B 1 32 ? -2.805 -26.125 -3.836 1 96.94 32 SER B C 1
ATOM 1387 O O . SER B 1 32 ? -3.303 -26.156 -4.961 1 96.94 32 SER B O 1
ATOM 1389 N N . ALA B 1 33 ? -1.633 -26.547 -3.523 1 97 33 ALA B N 1
ATOM 1390 C CA . ALA B 1 33 ? -0.801 -27.203 -4.535 1 97 33 ALA B CA 1
ATOM 1391 C C . ALA B 1 33 ? 0.063 -28.297 -3.92 1 97 33 ALA B C 1
ATOM 1393 O O . ALA B 1 33 ? 0.472 -28.188 -2.762 1 97 33 ALA B O 1
ATOM 1394 N N . ALA B 1 34 ? 0.258 -29.359 -4.664 1 95.12 34 ALA B N 1
ATOM 1395 C CA . ALA B 1 34 ? 1.214 -30.375 -4.238 1 95.12 34 ALA B CA 1
ATOM 1396 C C . ALA B 1 34 ? 2.645 -29.844 -4.32 1 95.12 34 ALA B C 1
ATOM 1398 O O . ALA B 1 34 ? 2.969 -29.031 -5.191 1 95.12 34 ALA B O 1
ATOM 1399 N N . LEU B 1 35 ? 3.453 -30.328 -3.402 1 96 35 LEU B N 1
ATOM 1400 C CA . LEU B 1 35 ? 4.867 -29.969 -3.477 1 96 35 LEU B CA 1
ATOM 1401 C C . LEU B 1 35 ? 5.457 -30.375 -4.824 1 96 35 LEU B C 1
ATOM 1403 O O . LEU B 1 35 ? 5.172 -31.469 -5.332 1 96 35 LEU B O 1
ATOM 1407 N N . GLY B 1 36 ? 6.262 -29.453 -5.398 1 96.19 36 GLY B N 1
ATOM 1408 C CA . GLY B 1 36 ? 6.906 -29.719 -6.672 1 96.19 36 GLY B CA 1
ATOM 1409 C C . GLY B 1 36 ? 6.055 -29.328 -7.867 1 96.19 36 GLY B C 1
ATOM 1410 O O . GLY B 1 36 ? 6.543 -29.297 -9 1 96.19 36 GLY B O 1
ATOM 1411 N N . LYS B 1 37 ? 4.785 -29.047 -7.664 1 97.06 37 LYS B N 1
ATOM 1412 C CA . LYS B 1 37 ? 3.908 -28.562 -8.734 1 97.06 37 LYS B CA 1
ATOM 1413 C C . LYS B 1 37 ? 3.814 -27.047 -8.734 1 97.06 37 LYS B C 1
ATOM 1415 O O . LYS B 1 37 ? 4.395 -26.375 -7.875 1 97.06 37 LYS B O 1
ATOM 1420 N N 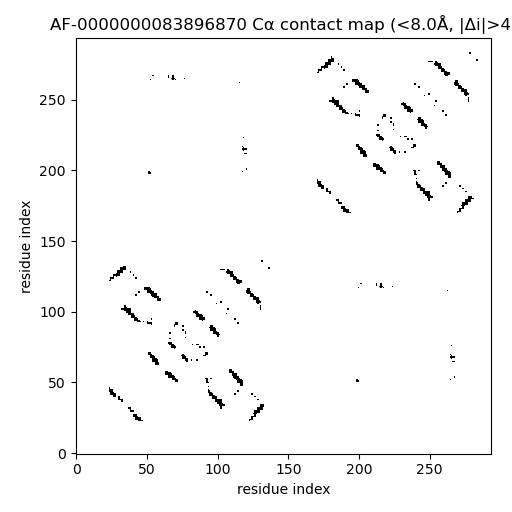. ASP B 1 38 ? 3.148 -26.531 -9.781 1 98.12 38 ASP B N 1
ATOM 1421 C CA . ASP B 1 38 ? 2.959 -25.094 -9.891 1 98.12 38 ASP B CA 1
ATOM 1422 C C . ASP B 1 38 ? 1.64 -24.656 -9.25 1 98.12 38 ASP B C 1
ATOM 1424 O O . ASP B 1 38 ? 0.702 -25.453 -9.156 1 98.12 38 ASP B O 1
ATOM 1428 N N . ALA B 1 39 ? 1.604 -23.5 -8.773 1 98.56 39 ALA B N 1
ATOM 1429 C CA . ALA B 1 39 ? 0.375 -22.891 -8.266 1 98.56 39 ALA B CA 1
ATOM 1430 C C . ALA B 1 39 ? 0.127 -21.531 -8.914 1 98.56 39 ALA B C 1
ATOM 1432 O O . ALA B 1 39 ? 1.062 -20.766 -9.117 1 98.56 39 ALA B O 1
ATOM 1433 N N . THR B 1 40 ? -1.101 -21.266 -9.211 1 98.75 40 THR B N 1
ATOM 1434 C CA . THR B 1 40 ? -1.463 -19.969 -9.789 1 98.75 40 THR B CA 1
ATOM 1435 C C . THR B 1 40 ? -2.299 -19.156 -8.812 1 98.75 40 THR B C 1
ATOM 1437 O O . THR B 1 40 ? -3.258 -19.672 -8.227 1 98.75 40 THR B O 1
ATOM 1440 N N . LEU B 1 41 ? -1.924 -17.938 -8.609 1 98.88 41 LEU B N 1
ATOM 1441 C CA . LEU B 1 41 ? -2.699 -16.969 -7.844 1 98.88 41 LEU B CA 1
ATOM 1442 C C . LEU B 1 41 ? -3.27 -15.891 -8.758 1 98.88 41 LEU B C 1
ATOM 1444 O O . LEU B 1 41 ? -2.57 -15.391 -9.641 1 98.88 41 LEU B O 1
ATOM 1448 N N . SER B 1 42 ? -4.508 -15.547 -8.492 1 98.88 42 SER B N 1
ATOM 1449 C CA . SER B 1 42 ? -5.156 -14.594 -9.391 1 98.88 42 SER B CA 1
ATOM 1450 C C . SER B 1 42 ? -5.992 -13.586 -8.602 1 98.88 42 SER B C 1
ATOM 1452 O O . SER B 1 42 ? -6.625 -13.938 -7.609 1 98.88 42 SER B O 1
ATOM 1454 N N . CYS B 1 43 ? -6 -12.383 -9.109 1 98.75 43 CYS B N 1
ATOM 1455 C CA . CYS B 1 43 ? -6.844 -11.305 -8.609 1 98.75 43 CYS B CA 1
ATOM 1456 C C . CYS B 1 43 ? -7.555 -10.594 -9.758 1 98.75 43 CYS B C 1
ATOM 1458 O O . CYS B 1 43 ? -6.973 -10.391 -10.82 1 98.75 43 CYS B O 1
ATOM 1460 N N . GLN B 1 44 ? -8.758 -10.25 -9.453 1 98.62 44 GLN B N 1
ATOM 1461 C CA . GLN B 1 44 ? -9.523 -9.469 -10.414 1 98.62 44 GLN B CA 1
ATOM 1462 C C . GLN B 1 44 ? -10.203 -8.281 -9.742 1 98.62 44 GLN B C 1
ATOM 1464 O O . GLN B 1 44 ? -10.898 -8.438 -8.742 1 98.62 44 GLN B O 1
ATOM 1469 N N . LEU B 1 45 ? -9.914 -7.121 -10.258 1 98.19 45 LEU B N 1
ATOM 1470 C CA . LEU B 1 45 ? -10.625 -5.926 -9.82 1 98.19 45 LEU B CA 1
ATOM 1471 C C . LEU B 1 45 ? -12 -5.836 -10.469 1 98.19 45 LEU B C 1
ATOM 1473 O O . LEU B 1 45 ? -12.102 -5.723 -11.695 1 98.19 45 LEU B O 1
ATOM 1477 N N . LEU B 1 46 ? -13.047 -5.797 -9.68 1 97.06 46 LEU B N 1
ATOM 1478 C CA . LEU B 1 46 ? -14.406 -5.934 -10.188 1 97.06 46 LEU B CA 1
ATOM 1479 C C . LEU B 1 46 ? -14.961 -4.586 -10.625 1 97.06 46 LEU B C 1
ATOM 1481 O O . LEU B 1 46 ? -15.938 -4.523 -11.383 1 97.06 46 LEU B O 1
ATOM 1485 N N . GLU B 1 47 ? -14.422 -3.58 -10.211 1 95.62 47 GLU B N 1
ATOM 1486 C CA . GLU B 1 47 ? -14.828 -2.236 -10.609 1 95.62 47 GLU B CA 1
ATOM 1487 C C . GLU B 1 47 ? -13.844 -1.638 -11.617 1 95.62 47 GLU B C 1
ATOM 1489 O O . GLU B 1 47 ? -12.656 -1.961 -11.594 1 95.62 47 GLU B O 1
ATOM 1494 N N . THR B 1 48 ? -14.391 -0.849 -12.461 1 94.31 48 THR B N 1
ATOM 1495 C CA . THR B 1 48 ? -13.516 -0.106 -13.367 1 94.31 48 THR B CA 1
ATOM 1496 C C . THR B 1 48 ? -12.883 1.083 -12.656 1 94.31 48 THR B C 1
ATOM 1498 O O . THR B 1 48 ? -13.578 1.995 -12.211 1 94.31 48 THR B O 1
ATOM 1501 N N . LYS B 1 49 ? -11.586 1.035 -12.531 1 95.19 49 LYS B N 1
ATOM 1502 C CA . LYS B 1 49 ? -10.82 2.098 -11.883 1 95.19 49 LYS B CA 1
ATOM 1503 C C . LYS B 1 49 ? -9.633 2.521 -12.742 1 95.19 49 LYS B C 1
ATOM 1505 O O . LYS B 1 49 ? -9.289 1.843 -13.711 1 95.19 49 LYS B O 1
ATOM 1510 N N . VAL B 1 50 ? -9.18 3.709 -12.453 1 95.25 50 VAL B N 1
ATOM 1511 C CA . VAL B 1 50 ? -7.887 4.105 -13 1 95.25 50 VAL B CA 1
ATOM 1512 C C . VAL B 1 50 ? -6.766 3.451 -12.203 1 95.25 50 VAL B C 1
ATOM 1514 O O . VAL B 1 50 ? -6.477 3.861 -11.07 1 95.25 50 VAL B O 1
ATOM 1517 N N . VAL B 1 51 ? -6.156 2.434 -12.828 1 96.81 51 VAL B N 1
ATOM 1518 C CA . VAL B 1 51 ? -5.113 1.666 -12.148 1 96.81 51 VAL B CA 1
ATOM 1519 C C . VAL B 1 51 ? -3.744 2.053 -12.703 1 96.81 51 VAL B C 1
ATOM 1521 O O . VAL B 1 51 ? -3.498 1.934 -13.906 1 96.81 51 VAL B O 1
ATOM 1524 N N . SER B 1 52 ? -2.916 2.451 -11.852 1 95.06 52 SER B N 1
ATOM 1525 C CA . SER B 1 52 ? -1.585 2.842 -12.305 1 95.06 52 SER B CA 1
ATOM 1526 C C . SER B 1 52 ? -0.624 1.658 -12.273 1 95.06 52 SER B C 1
ATOM 1528 O O . SER B 1 52 ? 0.252 1.543 -13.133 1 95.06 52 SER B O 1
ATOM 1530 N N . GLN B 1 53 ? -0.865 0.832 -11.281 1 96.31 53 GLN B N 1
ATOM 1531 C CA . GLN B 1 53 ? 0.073 -0.267 -11.078 1 96.31 53 GLN B CA 1
ATOM 1532 C C . GLN B 1 53 ? -0.571 -1.398 -10.281 1 96.31 53 GLN B C 1
ATOM 1534 O O . GLN B 1 53 ? -1.472 -1.161 -9.469 1 96.31 53 GLN B O 1
ATOM 1539 N N . VAL B 1 54 ? -0.08 -2.611 -10.547 1 98.38 54 VAL B N 1
ATOM 1540 C CA . VAL B 1 54 ? -0.466 -3.771 -9.75 1 98.38 54 VAL B CA 1
ATOM 1541 C C . VAL B 1 54 ? 0.779 -4.438 -9.172 1 98.38 54 VAL B C 1
ATOM 1543 O O . VAL B 1 54 ? 1.723 -4.746 -9.906 1 98.38 54 VAL B O 1
ATOM 1546 N N . THR B 1 55 ? 0.808 -4.609 -7.863 1 98.12 55 THR B N 1
ATOM 1547 C CA . THR B 1 55 ? 1.952 -5.211 -7.188 1 98.12 55 THR B CA 1
ATOM 1548 C C . THR B 1 55 ? 1.523 -6.434 -6.383 1 98.12 55 THR B C 1
ATOM 1550 O O . THR B 1 55 ? 0.509 -6.398 -5.684 1 98.12 55 THR B O 1
ATOM 1553 N N . TRP B 1 56 ? 2.252 -7.531 -6.547 1 98.31 56 TRP B N 1
ATOM 1554 C CA . TRP B 1 56 ? 2.098 -8.711 -5.695 1 98.31 56 TRP B CA 1
ATOM 1555 C C . TRP B 1 56 ? 3.113 -8.695 -4.559 1 98.31 56 TRP B C 1
ATOM 1557 O O . TRP B 1 56 ? 4.285 -8.383 -4.77 1 98.31 56 TRP B O 1
ATOM 1567 N N . GLN B 1 57 ? 2.57 -9.008 -3.434 1 97.75 57 GLN B N 1
ATOM 1568 C CA . GLN B 1 57 ? 3.436 -9.086 -2.262 1 97.75 57 GLN B CA 1
ATOM 1569 C C . GLN B 1 57 ? 3.225 -10.391 -1.506 1 97.75 57 GLN B C 1
ATOM 1571 O O . GLN B 1 57 ? 2.125 -10.945 -1.512 1 97.75 57 GLN B O 1
ATOM 1576 N N . LYS B 1 58 ? 4.324 -10.836 -0.901 1 97.25 58 LYS B N 1
ATOM 1577 C CA . LYS B 1 58 ? 4.215 -11.93 0.061 1 97.25 58 LYS B CA 1
ATOM 1578 C C . LYS B 1 58 ? 4.184 -11.398 1.492 1 97.25 58 LYS B C 1
ATOM 1580 O O . LYS B 1 58 ? 4.949 -10.5 1.843 1 97.25 58 LYS B O 1
ATOM 1585 N N . VAL B 1 59 ? 3.268 -11.938 2.281 1 96 59 VAL B N 1
ATOM 1586 C CA . VAL B 1 59 ? 3.08 -11.469 3.65 1 96 59 VAL B CA 1
ATOM 1587 C C . VAL B 1 59 ? 3.666 -12.492 4.629 1 96 59 VAL B C 1
ATOM 1589 O O . VAL B 1 59 ? 3.336 -13.672 4.574 1 96 59 VAL B O 1
ATOM 1592 N N . SER B 1 60 ? 4.547 -12.156 5.426 1 91.25 60 SER B N 1
ATOM 1593 C CA . SER B 1 60 ? 5.113 -12.977 6.488 1 91.25 60 SER B CA 1
ATOM 1594 C C . SER B 1 60 ? 5.004 -12.289 7.84 1 91.25 60 SER B C 1
ATOM 1596 O O . SER B 1 60 ? 5.836 -11.438 8.18 1 91.25 60 SER B O 1
ATOM 1598 N N . GLY B 1 61 ? 4.031 -12.789 8.617 1 86.88 61 GLY B N 1
ATOM 1599 C CA . GLY B 1 61 ? 3.807 -12.078 9.867 1 86.88 61 GLY B CA 1
ATOM 1600 C C . GLY B 1 61 ? 3.383 -10.633 9.664 1 86.88 61 GLY B C 1
ATOM 1601 O O . GLY B 1 61 ? 2.363 -10.359 9.031 1 86.88 61 GLY B O 1
ATOM 1602 N N . ASN B 1 62 ? 4.238 -9.742 10.094 1 83.31 62 ASN B N 1
ATOM 1603 C CA . ASN B 1 62 ? 3.922 -8.32 10 1 83.31 62 ASN B CA 1
ATOM 1604 C C . ASN B 1 62 ? 4.742 -7.633 8.914 1 83.31 62 ASN B C 1
ATOM 1606 O O . ASN B 1 62 ? 4.746 -6.402 8.82 1 83.31 62 ASN B O 1
ATOM 1610 N N . THR B 1 63 ? 5.398 -8.453 8.18 1 88.06 63 THR B N 1
ATOM 1611 C CA . THR B 1 63 ? 6.219 -7.883 7.121 1 88.06 63 THR B CA 1
ATOM 1612 C C . THR B 1 63 ? 5.676 -8.273 5.75 1 88.06 63 THR B C 1
ATOM 1614 O O . THR B 1 63 ? 5.008 -9.305 5.609 1 88.06 63 THR B O 1
ATOM 1617 N N . GLU B 1 64 ? 5.812 -7.383 4.871 1 91.56 64 GLU B N 1
ATOM 1618 C CA . GLU B 1 64 ? 5.461 -7.645 3.48 1 91.56 64 GLU B CA 1
ATOM 1619 C C . GLU B 1 64 ? 6.656 -7.414 2.559 1 91.56 64 GLU B C 1
ATOM 1621 O O . GLU B 1 64 ? 7.441 -6.492 2.773 1 91.56 64 GLU B O 1
ATOM 1626 N N . LYS B 1 65 ? 6.781 -8.289 1.605 1 94.06 65 LYS B N 1
ATOM 1627 C CA . LYS B 1 65 ? 7.828 -8.18 0.593 1 94.06 65 LYS B CA 1
ATOM 1628 C C . LYS B 1 65 ? 7.234 -8.148 -0.812 1 94.06 65 LYS B C 1
ATOM 1630 O O . LYS B 1 65 ? 6.426 -9.008 -1.169 1 94.06 65 LYS B O 1
ATOM 1635 N N . ASN B 1 66 ? 7.641 -7.137 -1.597 1 95.06 66 ASN B N 1
ATOM 1636 C CA . ASN B 1 66 ? 7.195 -7.062 -2.982 1 95.06 66 ASN B CA 1
ATOM 1637 C C . ASN B 1 66 ? 7.82 -8.164 -3.832 1 95.06 66 ASN B C 1
ATOM 1639 O O . ASN B 1 66 ? 9.023 -8.43 -3.736 1 95.06 66 ASN B O 1
ATOM 1643 N N . ILE B 1 67 ? 7.016 -8.742 -4.66 1 97.62 67 ILE B N 1
ATOM 1644 C CA . ILE B 1 67 ? 7.445 -9.875 -5.465 1 97.62 67 ILE B CA 1
ATOM 1645 C C . ILE B 1 67 ? 7.574 -9.453 -6.926 1 97.62 67 ILE B C 1
ATOM 1647 O O . ILE B 1 67 ? 8.555 -9.789 -7.594 1 97.62 67 ILE B O 1
ATOM 1651 N N . CYS B 1 68 ? 6.578 -8.82 -7.453 1 98.25 68 CYS B N 1
ATOM 1652 C CA . CYS B 1 68 ? 6.535 -8.367 -8.836 1 98.25 68 CYS B CA 1
ATOM 1653 C C . CYS B 1 68 ? 5.508 -7.258 -9.023 1 98.25 68 CYS B C 1
ATOM 1655 O O . CYS B 1 68 ? 4.621 -7.086 -8.18 1 98.25 68 CYS B O 1
ATOM 1657 N N . THR B 1 69 ? 5.719 -6.531 -10.07 1 98.25 69 THR B N 1
ATOM 1658 C CA . THR B 1 69 ? 4.867 -5.379 -10.344 1 98.25 69 THR B CA 1
ATOM 1659 C C . THR B 1 69 ? 4.594 -5.254 -11.844 1 98.25 69 THR B C 1
ATOM 1661 O O . THR B 1 69 ? 5.449 -5.582 -12.664 1 98.25 69 THR B O 1
ATOM 1664 N N . TYR B 1 70 ? 3.412 -4.836 -12.117 1 98.44 70 TYR B N 1
ATOM 1665 C CA . TYR B 1 70 ? 3.033 -4.5 -13.484 1 98.44 70 TYR B CA 1
ATOM 1666 C C . TYR B 1 70 ? 2.488 -3.08 -13.57 1 98.44 70 TYR B C 1
ATOM 1668 O O . TYR B 1 70 ? 1.736 -2.645 -12.695 1 98.44 70 TYR B O 1
ATOM 1676 N N . SER B 1 71 ? 2.842 -2.338 -14.57 1 96.44 71 SER B N 1
ATOM 1677 C CA . SER B 1 71 ? 2.205 -1.076 -14.938 1 96.44 71 SER B CA 1
ATOM 1678 C C . SER B 1 71 ? 1.968 -0.99 -16.438 1 96.44 71 SER B C 1
ATOM 1680 O O . SER B 1 71 ? 2.734 -1.548 -17.234 1 96.44 71 SER B O 1
ATOM 1682 N N . GLU B 1 72 ? 0.898 -0.348 -16.797 1 93.31 72 GLU B N 1
ATOM 1683 C CA . GLU B 1 72 ? 0.593 -0.217 -18.219 1 93.31 72 GLU B CA 1
ATOM 1684 C C . GLU B 1 72 ? 1.714 0.506 -18.969 1 93.31 72 GLU B C 1
ATOM 1686 O O . GLU B 1 72 ? 2.037 0.161 -20.109 1 93.31 72 GLU B O 1
ATOM 1691 N N . LYS B 1 73 ? 2.281 1.346 -18.312 1 92.31 73 LYS B N 1
ATOM 1692 C CA . LYS B 1 73 ? 3.291 2.199 -18.938 1 92.31 73 LYS B CA 1
ATOM 1693 C C . LYS B 1 73 ? 4.613 1.455 -19.109 1 92.31 73 LYS B C 1
ATOM 1695 O O . LYS B 1 73 ? 5.281 1.591 -20.125 1 92.31 73 LYS B O 1
ATOM 1700 N N . PHE B 1 74 ? 5 0.574 -18.156 1 96.56 74 PHE B N 1
ATOM 1701 C CA . PHE B 1 74 ? 6.367 0.065 -18.141 1 96.56 74 PHE B CA 1
ATOM 1702 C C . PHE B 1 74 ? 6.383 -1.451 -18.297 1 96.56 74 PHE B C 1
ATOM 1704 O O . PHE B 1 74 ? 7.445 -2.053 -18.469 1 96.56 74 PHE B O 1
ATOM 1711 N N . GLY B 1 75 ? 5.238 -2.014 -18.203 1 97.06 75 GLY B N 1
ATOM 1712 C CA . GLY B 1 75 ? 5.168 -3.459 -18.328 1 97.06 75 GLY B CA 1
ATOM 1713 C C . GLY B 1 75 ? 5.391 -4.184 -17 1 97.06 75 GLY B C 1
ATOM 1714 O O . GLY B 1 75 ? 5.066 -3.658 -15.938 1 97.06 75 GLY B O 1
ATOM 1715 N N . SER B 1 76 ? 5.801 -5.453 -17.125 1 98 76 SER B N 1
ATOM 1716 C CA . SER B 1 76 ? 5.969 -6.301 -15.953 1 98 76 SER B CA 1
ATOM 1717 C C . SER B 1 76 ? 7.414 -6.301 -15.469 1 98 76 SER B C 1
ATOM 1719 O O . SER B 1 76 ? 8.344 -6.191 -16.266 1 98 76 SER B O 1
ATOM 1721 N N . SER B 1 77 ? 7.543 -6.41 -14.188 1 98.06 77 SER B N 1
ATOM 1722 C CA . SER B 1 77 ? 8.852 -6.566 -13.555 1 98.06 77 SER B CA 1
ATOM 1723 C C . SER B 1 77 ? 8.781 -7.535 -12.383 1 98.06 77 SER B C 1
ATOM 1725 O O . SER B 1 77 ? 7.918 -7.406 -11.516 1 98.06 77 SER B O 1
ATOM 1727 N N . VAL B 1 78 ? 9.695 -8.484 -12.344 1 98.19 78 VAL B N 1
ATOM 1728 C CA . VAL B 1 78 ? 9.812 -9.438 -11.242 1 98.19 78 VAL B CA 1
ATOM 1729 C C . VAL B 1 78 ? 11.094 -9.164 -10.461 1 98.19 78 VAL B C 1
ATOM 1731 O O . VAL B 1 78 ? 12.164 -8.992 -11.047 1 98.19 78 VAL B O 1
ATOM 1734 N N . TYR B 1 79 ? 10.93 -9.062 -9.164 1 96.88 79 TYR B N 1
ATOM 1735 C CA . TYR B 1 79 ? 12.102 -8.812 -8.336 1 96.88 79 TYR B CA 1
ATOM 1736 C C . TYR B 1 79 ? 13.125 -9.938 -8.492 1 96.88 79 TYR B C 1
ATOM 1738 O O . TYR B 1 79 ? 12.766 -11.109 -8.57 1 96.88 79 TYR B O 1
ATOM 1746 N N . PRO B 1 80 ? 14.336 -9.633 -8.477 1 96.06 80 PRO B N 1
ATOM 1747 C CA . PRO B 1 80 ? 15.398 -10.586 -8.82 1 96.06 80 PRO B CA 1
ATOM 1748 C C . PRO B 1 80 ? 15.344 -11.852 -7.977 1 96.06 80 PRO B C 1
ATOM 1750 O O . PRO B 1 80 ? 15.562 -12.953 -8.492 1 96.06 80 PRO B O 1
ATOM 1753 N N . GLU B 1 81 ? 15.031 -11.711 -6.777 1 95.62 81 GLU B N 1
ATOM 1754 C CA . GLU B 1 81 ? 15.008 -12.852 -5.867 1 95.62 81 GLU B CA 1
ATOM 1755 C C . GLU B 1 81 ? 13.945 -13.867 -6.285 1 95.62 81 GLU B C 1
ATOM 1757 O O . GLU B 1 81 ? 13.992 -15.031 -5.871 1 95.62 81 GLU B O 1
ATOM 1762 N N . TYR B 1 82 ? 13.047 -13.445 -7.16 1 97.56 82 TYR B N 1
ATOM 1763 C CA . TYR B 1 82 ? 11.914 -14.305 -7.492 1 97.56 82 TYR B CA 1
ATOM 1764 C C . TYR B 1 82 ? 11.906 -14.648 -8.977 1 97.56 82 TYR B C 1
ATOM 1766 O O . TYR B 1 82 ? 10.969 -15.281 -9.469 1 97.56 82 TYR B O 1
ATOM 1774 N N . LYS B 1 83 ? 12.844 -14.305 -9.719 1 96.81 83 LYS B N 1
ATOM 1775 C CA . LYS B 1 83 ? 12.859 -14.406 -11.172 1 96.81 83 LYS B CA 1
ATOM 1776 C C . LYS B 1 83 ? 12.672 -15.852 -11.625 1 96.81 83 LYS B C 1
ATOM 1778 O O . LYS B 1 83 ? 12.023 -16.109 -12.648 1 96.81 83 LYS B O 1
ATOM 1783 N N . ASP B 1 84 ? 13.172 -16.781 -10.898 1 96.12 84 ASP B N 1
ATOM 1784 C CA . ASP B 1 84 ? 13.07 -18.188 -11.305 1 96.12 84 ASP B CA 1
ATOM 1785 C C . ASP B 1 84 ? 11.836 -18.844 -10.695 1 96.12 84 ASP B C 1
ATOM 1787 O O . ASP B 1 84 ? 11.5 -19.984 -11.031 1 96.12 84 ASP B O 1
ATOM 1791 N N . LYS B 1 85 ? 11.203 -18.203 -9.883 1 98.12 85 LYS B N 1
ATOM 1792 C CA . LYS B 1 85 ? 10.125 -18.797 -9.086 1 98.12 85 LYS B CA 1
ATOM 1793 C C . LYS B 1 85 ? 8.766 -18.266 -9.523 1 98.12 85 LYS B C 1
ATOM 1795 O O . LYS B 1 85 ? 7.773 -19 -9.508 1 98.12 85 LYS B O 1
ATOM 1800 N N . ILE B 1 86 ? 8.75 -16.938 -9.953 1 98.5 86 ILE B N 1
ATOM 1801 C CA . ILE B 1 86 ? 7.477 -16.266 -10.203 1 98.5 86 ILE B CA 1
ATOM 1802 C C . ILE B 1 86 ? 7.41 -15.805 -11.648 1 98.5 86 ILE B C 1
ATOM 1804 O O . ILE B 1 86 ? 8.398 -15.305 -12.195 1 98.5 86 ILE B O 1
ATOM 1808 N N . GLN B 1 87 ? 6.305 -15.992 -12.242 1 98.25 87 GLN B N 1
ATOM 1809 C CA . GLN B 1 87 ? 6.016 -15.453 -13.562 1 98.25 87 GLN B CA 1
ATOM 1810 C C . GLN B 1 87 ? 4.578 -14.953 -13.656 1 98.25 87 GLN B C 1
ATOM 1812 O O . GLN B 1 87 ? 3.66 -15.586 -13.133 1 98.25 87 GLN B O 1
ATOM 1817 N N . PHE B 1 88 ? 4.418 -13.828 -14.375 1 98.62 88 PHE B N 1
ATOM 1818 C CA . PHE B 1 88 ? 3.057 -13.398 -14.68 1 98.62 88 PHE B CA 1
ATOM 1819 C C . PHE B 1 88 ? 2.412 -14.32 -15.703 1 98.62 88 PHE B C 1
ATOM 1821 O O . PHE B 1 88 ? 3.031 -14.664 -16.719 1 98.62 88 PHE B O 1
ATOM 1828 N N . THR B 1 89 ? 1.214 -14.734 -15.43 1 98.5 89 THR B N 1
ATOM 1829 C CA . THR B 1 89 ? 0.42 -15.406 -16.453 1 98.5 89 THR B CA 1
ATOM 1830 C C . THR B 1 89 ? -0.611 -14.453 -17.047 1 98.5 89 THR B C 1
ATOM 1832 O O . THR B 1 89 ? -1.041 -14.633 -18.188 1 98.5 89 THR B O 1
ATOM 1835 N N . GLU B 1 90 ? -1.069 -13.508 -16.281 1 98.5 90 GLU B N 1
ATOM 1836 C CA . GLU B 1 90 ? -1.867 -12.367 -16.719 1 98.5 90 GLU B CA 1
ATOM 1837 C C . GLU B 1 90 ? -1.39 -11.078 -16.062 1 98.5 90 GLU B C 1
ATOM 1839 O O . GLU B 1 90 ? -1.39 -10.961 -14.828 1 98.5 90 GLU B O 1
ATOM 1844 N N . ALA B 1 91 ? -0.96 -10.203 -16.922 1 98.12 91 ALA B N 1
ATOM 1845 C CA . ALA B 1 91 ? -0.515 -8.898 -16.438 1 98.12 91 ALA B CA 1
ATOM 1846 C C . ALA B 1 91 ? -1.393 -7.777 -16.984 1 98.12 91 ALA B C 1
ATOM 1848 O O . ALA B 1 91 ? -1.186 -7.309 -18.109 1 98.12 91 ALA B O 1
ATOM 1849 N N . GLY B 1 92 ? -2.375 -7.418 -16.188 1 97.62 92 GLY B N 1
ATOM 1850 C CA . GLY B 1 92 ? -3.281 -6.355 -16.578 1 97.62 92 GLY B CA 1
ATOM 1851 C C . GLY B 1 92 ? -3.729 -5.48 -15.43 1 97.62 92 GLY B C 1
ATOM 1852 O O . GLY B 1 92 ? -3.543 -5.84 -14.266 1 97.62 92 GLY B O 1
ATOM 1853 N N . SER B 1 93 ? -4.348 -4.383 -15.805 1 97.38 93 SER B N 1
ATOM 1854 C CA . SER B 1 93 ? -4.789 -3.416 -14.805 1 97.38 93 SER B CA 1
ATOM 1855 C C . SER B 1 93 ? -6.031 -3.906 -14.07 1 97.38 93 SER B C 1
ATOM 1857 O O . SER B 1 93 ? -6.277 -3.512 -12.93 1 97.38 93 SER B O 1
ATOM 1859 N N . GLN B 1 94 ? -6.801 -4.789 -14.719 1 97.69 94 GLN B N 1
ATOM 1860 C CA . GLN B 1 94 ? -8.039 -5.25 -14.102 1 97.69 94 GLN B CA 1
ATOM 1861 C C . GLN B 1 94 ? -7.895 -6.684 -13.594 1 97.69 94 GLN B C 1
ATOM 1863 O O . GLN B 1 94 ? -8.695 -7.141 -12.773 1 97.69 94 GLN B O 1
ATOM 1868 N N . LYS B 1 95 ? -6.977 -7.32 -14.211 1 98.5 95 LYS B N 1
ATOM 1869 C CA . LYS B 1 95 ? -6.73 -8.711 -13.852 1 98.5 95 LYS B CA 1
ATOM 1870 C C . LYS B 1 95 ? -5.238 -9.016 -13.82 1 98.5 95 LYS B C 1
ATOM 1872 O O . LYS B 1 95 ? -4.496 -8.617 -14.719 1 98.5 95 LYS B O 1
ATOM 1877 N N . SER B 1 96 ? -4.812 -9.633 -12.773 1 98.81 96 SER B N 1
ATOM 1878 C CA . SER B 1 96 ? -3.416 -10.031 -12.633 1 98.81 96 SER B CA 1
ATOM 1879 C C . SER B 1 96 ? -3.301 -11.438 -12.047 1 98.81 96 SER B C 1
ATOM 1881 O O . SER B 1 96 ? -3.955 -11.758 -11.055 1 98.81 96 SER B O 1
ATOM 1883 N N . SER B 1 97 ? -2.484 -12.266 -12.703 1 98.88 97 SER B N 1
ATOM 1884 C CA . SER B 1 97 ? -2.229 -13.625 -12.234 1 98.88 97 SER B CA 1
ATOM 1885 C C . SER B 1 97 ? -0.744 -13.969 -12.305 1 98.88 97 SER B C 1
ATOM 1887 O O . SER B 1 97 ? -0.057 -13.578 -13.25 1 98.88 97 SER B O 1
ATOM 1889 N N . ILE B 1 98 ? -0.334 -14.703 -11.312 1 98.88 98 ILE B N 1
ATOM 1890 C CA . ILE B 1 98 ? 1.054 -15.156 -11.281 1 98.88 98 ILE B CA 1
ATOM 1891 C 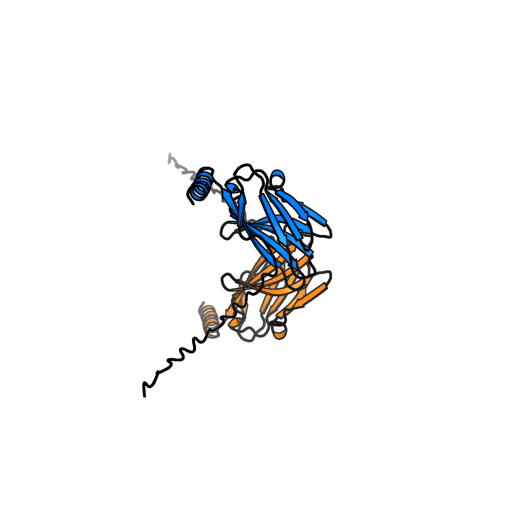C . ILE B 1 98 ? 1.104 -16.656 -11.047 1 98.88 98 ILE B C 1
ATOM 1893 O O . ILE B 1 98 ? 0.19 -17.234 -10.445 1 98.88 98 ILE B O 1
ATOM 1897 N N . VAL B 1 99 ? 2.094 -17.266 -11.531 1 98.88 99 VAL B N 1
ATOM 1898 C CA . VAL B 1 99 ? 2.361 -18.672 -11.258 1 98.88 99 VAL B CA 1
ATOM 1899 C C . VAL B 1 99 ? 3.584 -18.797 -10.352 1 98.88 99 VAL B C 1
ATOM 1901 O O . VAL B 1 99 ? 4.602 -18.141 -10.578 1 98.88 99 VAL B O 1
ATOM 1904 N N . ILE B 1 100 ? 3.465 -19.5 -9.312 1 98.69 100 ILE B N 1
ATOM 1905 C CA . ILE B 1 100 ? 4.57 -19.922 -8.461 1 98.69 100 ILE B CA 1
ATOM 1906 C C . ILE B 1 100 ? 5.051 -21.297 -8.898 1 98.69 100 ILE B C 1
ATOM 1908 O O . ILE B 1 100 ? 4.332 -22.297 -8.734 1 98.69 100 ILE B O 1
ATOM 1912 N N . ARG B 1 101 ? 6.234 -21.328 -9.32 1 98.5 101 ARG B N 1
ATOM 1913 C CA . ARG B 1 101 ? 6.738 -22.562 -9.914 1 98.5 101 ARG B CA 1
ATOM 1914 C C . ARG B 1 101 ? 7.332 -23.484 -8.852 1 98.5 101 ARG B C 1
ATOM 1916 O O . ARG B 1 101 ? 7.934 -23.016 -7.883 1 98.5 101 ARG B O 1
ATOM 1923 N N . ASN B 1 102 ? 7.141 -24.781 -9.055 1 97.44 102 ASN B N 1
ATOM 1924 C CA . ASN B 1 102 ? 7.766 -25.797 -8.211 1 97.44 102 ASN B CA 1
ATOM 1925 C C . ASN B 1 102 ? 7.598 -25.469 -6.727 1 97.44 102 ASN B C 1
ATOM 1927 O O . ASN B 1 102 ? 8.586 -25.328 -6 1 97.44 102 ASN B O 1
A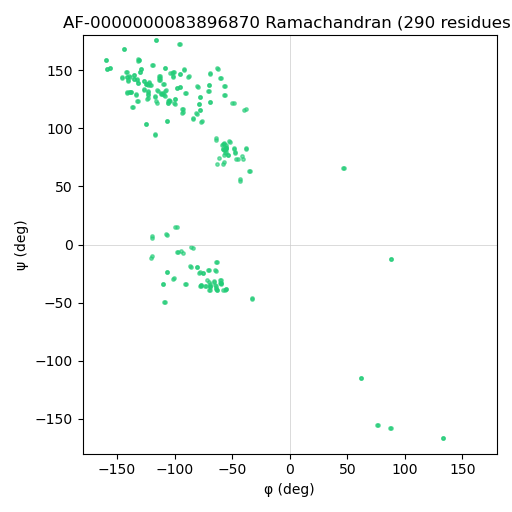TOM 1931 N N . VAL B 1 103 ? 6.355 -25.516 -6.309 1 98.06 103 VAL B N 1
ATOM 1932 C CA . VAL B 1 103 ? 5.98 -25.109 -4.961 1 98.06 103 VAL B CA 1
ATOM 1933 C C . VAL B 1 103 ? 6.766 -25.906 -3.934 1 98.06 103 VAL B C 1
ATOM 1935 O O . VAL B 1 103 ? 6.875 -27.141 -4.047 1 98.06 103 VAL B O 1
ATOM 1938 N N . THR B 1 104 ? 7.406 -25.219 -2.992 1 96.88 104 THR B N 1
ATOM 1939 C CA . THR B 1 104 ? 8.055 -25.797 -1.817 1 96.88 104 THR B CA 1
ATOM 1940 C C . THR B 1 104 ? 7.375 -25.312 -0.538 1 96.88 104 THR B C 1
ATOM 1942 O O . THR B 1 104 ? 6.473 -24.469 -0.585 1 96.88 104 THR B O 1
ATOM 1945 N N . GLU B 1 105 ? 7.777 -25.797 0.55 1 96 105 GLU B N 1
ATOM 1946 C CA . GLU B 1 105 ? 7.219 -25.375 1.83 1 96 105 GLU B CA 1
ATOM 1947 C C . GLU B 1 105 ? 7.426 -23.875 2.062 1 96 105 GLU B C 1
ATOM 1949 O O . GLU B 1 105 ? 6.598 -23.219 2.691 1 96 105 GLU B O 1
ATOM 1954 N N . GLN B 1 106 ? 8.516 -23.375 1.495 1 95.44 106 GLN B N 1
ATOM 1955 C CA . GLN B 1 106 ? 8.852 -21.969 1.698 1 95.44 106 GLN B CA 1
ATOM 1956 C C . GLN B 1 106 ? 7.887 -21.047 0.953 1 95.44 106 GLN B C 1
ATOM 1958 O O . GLN B 1 106 ? 7.77 -19.875 1.274 1 95.44 106 GLN B O 1
ATOM 1963 N N . ASP B 1 107 ? 7.246 -21.594 -0.046 1 97.19 107 ASP B N 1
ATOM 1964 C CA . ASP B 1 107 ? 6.332 -20.797 -0.856 1 97.19 107 ASP B CA 1
ATOM 1965 C C . ASP B 1 107 ? 4.977 -20.641 -0.168 1 97.19 107 ASP B C 1
ATOM 1967 O O . ASP B 1 107 ? 4.184 -19.766 -0.522 1 97.19 107 ASP B O 1
ATOM 1971 N N . ALA B 1 108 ? 4.68 -21.5 0.778 1 96.56 108 ALA B N 1
ATOM 1972 C CA . ALA B 1 108 ? 3.408 -21.438 1.493 1 96.56 108 ALA B CA 1
ATOM 1973 C C . ALA B 1 108 ? 3.279 -20.109 2.254 1 96.56 108 ALA B C 1
ATOM 1975 O O . ALA B 1 108 ? 4.285 -19.516 2.648 1 96.56 108 ALA B O 1
ATOM 1976 N N . GLY B 1 109 ? 2.041 -19.688 2.422 1 97.06 109 GLY B N 1
ATOM 1977 C CA . GLY B 1 109 ? 1.746 -18.438 3.096 1 97.06 109 GLY B CA 1
ATOM 1978 C C . GLY B 1 109 ? 0.742 -17.578 2.348 1 97.06 109 GLY B C 1
ATOM 1979 O O . GLY B 1 109 ? 0.097 -18.047 1.407 1 97.06 109 GLY B O 1
ATOM 1980 N N . CYS B 1 110 ? 0.688 -16.344 2.797 1 98.06 110 CYS B N 1
ATOM 1981 C CA . CYS B 1 110 ? -0.315 -15.461 2.205 1 98.06 110 CYS B CA 1
ATOM 1982 C C . CYS B 1 110 ? 0.338 -14.414 1.318 1 98.06 110 CYS B C 1
ATOM 1984 O O . CYS B 1 110 ? 1.482 -14.016 1.554 1 98.06 110 CYS B O 1
ATOM 1986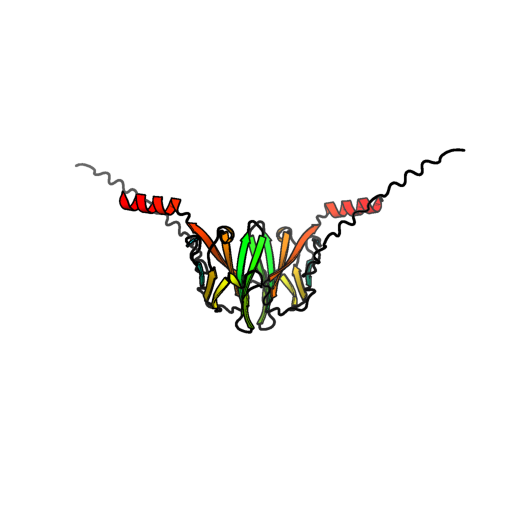 N N . TYR B 1 111 ? -0.443 -14.039 0.38 1 98.38 111 TYR B N 1
ATOM 1987 C CA . TYR B 1 111 ? -0.054 -13.062 -0.628 1 98.38 111 TYR B CA 1
ATOM 1988 C C . TYR B 1 111 ? -1.125 -11.992 -0.788 1 98.38 111 TYR B C 1
ATOM 1990 O O . TYR B 1 111 ? -2.291 -12.211 -0.455 1 98.38 111 TYR B O 1
ATOM 1998 N N . ARG B 1 112 ? -0.697 -10.867 -1.339 1 97.88 112 ARG B N 1
ATOM 1999 C CA . ARG B 1 112 ? -1.613 -9.781 -1.664 1 97.88 112 ARG B CA 1
ATOM 2000 C C . ARG B 1 112 ? -1.379 -9.273 -3.084 1 97.88 112 ARG B C 1
ATOM 2002 O O . ARG B 1 112 ? -0.234 -9.156 -3.525 1 97.88 112 ARG B O 1
ATOM 2009 N N . CYS B 1 113 ? -2.426 -9.016 -3.734 1 98.5 113 CYS B N 1
ATOM 2010 C CA . CYS B 1 113 ? -2.365 -8.203 -4.945 1 98.5 113 CYS B CA 1
ATOM 2011 C C . CYS B 1 113 ? -2.885 -6.793 -4.68 1 98.5 113 CYS B C 1
ATOM 2013 O O . CYS B 1 113 ? -4.008 -6.621 -4.203 1 98.5 113 CYS B O 1
ATOM 2015 N N . LEU B 1 114 ? -2.068 -5.816 -4.953 1 97.44 114 LEU B N 1
ATOM 2016 C CA . LEU B 1 114 ? -2.389 -4.414 -4.711 1 97.44 114 LEU B CA 1
ATOM 2017 C C . LEU B 1 114 ? -2.682 -3.689 -6.02 1 97.44 114 LEU B C 1
ATOM 2019 O O . LEU B 1 114 ? -1.77 -3.416 -6.801 1 97.44 114 LEU B O 1
ATOM 2023 N N . PHE B 1 115 ? -3.918 -3.387 -6.273 1 97.62 115 PHE B N 1
ATOM 2024 C CA . PHE B 1 115 ? -4.266 -2.475 -7.359 1 97.62 115 PHE B CA 1
ATOM 2025 C C . PHE B 1 115 ? -4.168 -1.024 -6.898 1 97.62 115 PHE B C 1
ATOM 2027 O O . PHE B 1 115 ? -5 -0.555 -6.121 1 97.62 115 PHE B O 1
ATOM 2034 N N . THR B 1 116 ? -3.174 -0.34 -7.379 1 96.31 116 THR B N 1
ATOM 2035 C CA . THR B 1 116 ? -3.035 1.074 -7.043 1 96.31 116 THR B CA 1
ATOM 2036 C C . THR B 1 116 ? -3.945 1.928 -7.922 1 96.31 116 THR B C 1
ATOM 2038 O O . THR B 1 116 ? -3.688 2.096 -9.117 1 96.31 116 THR B O 1
ATOM 2041 N N . THR B 1 117 ? -4.93 2.539 -7.277 1 96.38 117 THR B N 1
ATOM 2042 C CA . THR B 1 117 ? -5.926 3.275 -8.047 1 96.38 117 THR B CA 1
ATOM 2043 C C . THR B 1 117 ? -5.938 4.746 -7.648 1 96.38 117 THR B C 1
ATOM 2045 O O . THR B 1 117 ? -5.531 5.102 -6.539 1 96.38 117 THR B O 1
ATOM 2048 N N . PHE B 1 118 ? -6.348 5.527 -8.539 1 95.81 118 PHE B N 1
ATOM 2049 C CA . PHE B 1 118 ? -6.586 6.934 -8.242 1 95.81 118 PHE B CA 1
ATOM 2050 C C . PHE B 1 118 ? -8.078 7.23 -8.195 1 95.81 118 PHE B C 1
ATOM 2052 O O . PHE B 1 118 ? -8.82 6.844 -9.102 1 95.81 118 PHE B O 1
ATOM 2059 N N . PRO B 1 119 ? -8.555 7.887 -7.25 1 95.25 119 PRO B N 1
ATOM 2060 C CA . PRO B 1 119 ? -7.832 8.43 -6.094 1 95.25 119 PRO B CA 1
ATOM 2061 C C . PRO B 1 119 ? -7.949 7.539 -4.855 1 95.25 119 PRO B C 1
ATOM 2063 O O . PRO B 1 119 ? -7.582 7.957 -3.758 1 95.25 119 PRO B O 1
ATOM 2066 N N . ASP B 1 120 ? -8.391 6.324 -5.062 1 93.25 120 ASP B N 1
ATOM 2067 C CA . ASP B 1 120 ? -8.82 5.527 -3.916 1 93.25 120 ASP B CA 1
ATOM 2068 C C . ASP B 1 120 ? -7.633 4.828 -3.256 1 93.25 120 ASP B C 1
ATOM 2070 O O . ASP B 1 120 ? -7.789 4.16 -2.232 1 93.25 120 ASP B O 1
ATOM 2074 N N . GLY B 1 121 ? -6.5 4.965 -3.795 1 93.06 121 GLY B N 1
ATOM 2075 C CA . GLY B 1 121 ? -5.371 4.246 -3.234 1 93.06 121 GLY B CA 1
ATOM 2076 C C . GLY B 1 121 ? -5.363 2.771 -3.596 1 93.06 121 GLY B C 1
ATOM 2077 O O . GLY B 1 121 ? -5.875 2.383 -4.648 1 93.06 121 GLY B O 1
ATOM 2078 N N . ASN B 1 122 ? -4.727 1.995 -2.762 1 94 122 ASN B N 1
ATOM 2079 C CA . ASN B 1 122 ? -4.602 0.568 -3.037 1 94 122 ASN B CA 1
ATOM 2080 C C . ASN B 1 122 ? -5.887 -0.183 -2.701 1 94 122 ASN B C 1
ATOM 2082 O O . ASN B 1 122 ? -6.422 -0.04 -1.603 1 94 122 ASN B O 1
ATOM 2086 N N . LEU B 1 123 ? -6.379 -0.92 -3.645 1 95.44 123 LEU B N 1
ATOM 2087 C CA . LEU B 1 123 ? -7.387 -1.951 -3.412 1 95.44 123 LEU B CA 1
ATOM 2088 C C . LEU B 1 123 ? -6.742 -3.332 -3.35 1 95.44 123 LEU B C 1
ATOM 2090 O O . LEU B 1 123 ? -6.059 -3.746 -4.289 1 95.44 123 LEU B O 1
ATOM 2094 N N . ILE B 1 124 ? -7 -4.02 -2.268 1 95.38 124 ILE B N 1
ATOM 2095 C CA . ILE B 1 124 ? -6.137 -5.152 -1.948 1 95.38 124 ILE B CA 1
ATOM 2096 C C . ILE B 1 124 ? -6.949 -6.445 -1.964 1 95.38 124 ILE B C 1
ATOM 2098 O O . ILE B 1 124 ? -8.031 -6.512 -1.37 1 95.38 124 ILE B O 1
ATOM 2102 N N . GLY B 1 125 ? -6.477 -7.414 -2.707 1 97.25 125 GLY B N 1
ATOM 2103 C CA . GLY B 1 125 ? -6.918 -8.797 -2.564 1 97.25 125 GLY B CA 1
ATOM 2104 C C . GLY B 1 125 ? -5.938 -9.656 -1.791 1 97.25 125 GLY B C 1
ATOM 2105 O O . GLY B 1 125 ? -4.723 -9.445 -1.869 1 97.25 125 GLY B O 1
ATOM 2106 N N . ARG B 1 126 ? -6.457 -10.633 -1.074 1 97 126 ARG B N 1
ATOM 2107 C CA . ARG B 1 126 ? -5.609 -11.523 -0.286 1 97 126 ARG B CA 1
ATOM 2108 C C . ARG B 1 126 ? -5.883 -12.984 -0.626 1 97 126 ARG B C 1
ATOM 2110 O O . ARG B 1 126 ? -7.035 -13.391 -0.765 1 97 126 ARG B O 1
ATOM 2117 N N . THR B 1 127 ? -4.84 -13.695 -0.814 1 98.19 127 THR B N 1
ATOM 2118 C CA . THR B 1 127 ? -4.926 -15.125 -1.107 1 98.19 127 THR B CA 1
ATOM 2119 C C . THR B 1 127 ? -3.797 -15.883 -0.419 1 98.19 127 THR B C 1
ATOM 2121 O O . THR B 1 127 ? -2.709 -15.344 -0.214 1 98.19 127 THR B O 1
ATOM 2124 N N . CYS B 1 128 ? -4.082 -17.141 -0.043 1 98.25 128 CYS B N 1
ATOM 2125 C CA . CYS B 1 128 ? -3.07 -17.922 0.65 1 98.25 128 CYS B CA 1
ATOM 2126 C C . CYS B 1 128 ? -2.789 -19.234 -0.096 1 98.25 128 CYS B C 1
ATOM 2128 O O . CYS B 1 128 ? -3.707 -19.859 -0.622 1 98.25 128 CYS B O 1
ATOM 2130 N N . LEU B 1 129 ? -1.521 -19.531 -0.152 1 98.31 129 LEU B N 1
ATOM 2131 C CA . LEU B 1 129 ? -1.061 -20.781 -0.755 1 98.31 129 LEU B CA 1
ATOM 2132 C C . LEU B 1 129 ? -0.747 -21.812 0.316 1 98.31 129 LEU B C 1
ATOM 2134 O O . LEU B 1 129 ? 0.055 -21.562 1.218 1 98.31 129 LEU B O 1
ATOM 2138 N N . LYS B 1 130 ? -1.394 -22.906 0.235 1 96.81 130 LYS B N 1
ATOM 2139 C CA . LYS B 1 130 ? -1.116 -24.062 1.091 1 96.81 130 LYS B CA 1
ATOM 2140 C C . LYS B 1 130 ? -0.56 -25.234 0.281 1 96.81 130 LYS B C 1
ATOM 2142 O O . LYS B 1 130 ? -0.938 -25.422 -0.876 1 96.81 130 LYS B O 1
ATOM 2147 N N . TYR B 1 131 ? 0.371 -25.906 0.893 1 93.25 131 TYR B N 1
ATOM 2148 C CA . TYR B 1 131 ? 0.832 -27.094 0.185 1 93.25 131 TYR B CA 1
ATOM 2149 C C . TYR B 1 131 ? 0.214 -28.344 0.777 1 93.25 131 TYR B C 1
ATOM 2151 O O . TYR B 1 131 ? -0.104 -28.391 1.968 1 93.25 131 TYR B O 1
ATOM 2159 N N . LEU B 1 132 ? -0.083 -29.312 -0.054 1 87.88 132 LEU B N 1
ATOM 2160 C CA . LEU B 1 132 ? -0.625 -30.609 0.329 1 87.88 132 LEU B CA 1
ATOM 2161 C C . LEU B 1 132 ? 0.492 -31.625 0.523 1 87.88 132 LEU B C 1
ATOM 2163 O O . LEU B 1 132 ? 1.396 -31.734 -0.308 1 87.88 132 LEU B O 1
ATOM 2167 N N . GLN B 1 133 ? 0.638 -32.062 1.818 1 74.06 133 GLN B N 1
ATOM 2168 C CA . GLN B 1 133 ? 1.568 -33.156 2.035 1 74.06 133 GLN B CA 1
ATOM 2169 C C . GLN B 1 133 ? 0.929 -34.5 1.676 1 74.06 133 GLN B C 1
ATOM 2171 O O . GLN B 1 133 ? -0.286 -34.656 1.8 1 74.06 133 GLN B O 1
ATOM 2176 N N . LEU B 1 134 ? 1.677 -35.375 0.96 1 60.19 134 LEU B N 1
ATOM 2177 C CA . LEU B 1 134 ? 1.244 -36.719 0.57 1 60.19 134 LEU B CA 1
ATOM 2178 C C . LEU B 1 134 ? 0.33 -37.312 1.63 1 60.19 134 LEU B C 1
ATOM 2180 O O . LEU B 1 134 ? -0.662 -37.969 1.3 1 60.19 134 LEU B O 1
ATOM 2184 N N . GLN B 1 135 ? 0.74 -37.188 2.77 1 56.22 135 GLN B N 1
ATOM 2185 C CA . GLN B 1 135 ? -0.01 -37.969 3.746 1 56.22 135 GLN B CA 1
ATOM 2186 C C . GLN B 1 135 ? -1.447 -37.469 3.865 1 56.22 135 GLN B C 1
ATOM 2188 O O . GLN B 1 135 ? -2.367 -38.281 4.086 1 56.22 135 GLN B O 1
ATOM 2193 N N . ILE B 1 136 ? -1.64 -36.281 3.691 1 55.03 136 ILE B N 1
ATOM 2194 C CA . ILE B 1 136 ? -3 -35.781 3.801 1 55.03 136 ILE B CA 1
ATOM 2195 C C . ILE B 1 136 ? -3.791 -36.125 2.547 1 55.03 136 ILE B C 1
ATOM 2197 O O . ILE B 1 136 ? -4.984 -36.438 2.623 1 55.03 136 ILE B O 1
ATOM 2201 N N . LEU B 1 137 ? -3.168 -36.125 1.393 1 53.91 137 LEU B N 1
ATOM 2202 C CA . LEU B 1 137 ? -3.855 -36.594 0.19 1 53.91 137 LEU B CA 1
ATOM 2203 C C . LEU B 1 137 ? -4.375 -38.031 0.368 1 53.91 137 LEU B C 1
ATOM 2205 O O . LEU B 1 137 ? -5.477 -38.344 -0.083 1 53.91 137 LEU B O 1
ATOM 2209 N N . LEU B 1 138 ? -3.525 -38.812 1.047 1 55.28 138 LEU B N 1
ATOM 2210 C CA . LEU B 1 138 ? -3.994 -40.156 1.27 1 55.28 138 LEU B CA 1
ATOM 2211 C C . LEU B 1 138 ? -5.23 -40.188 2.164 1 55.28 138 LEU B C 1
ATOM 2213 O O . LEU B 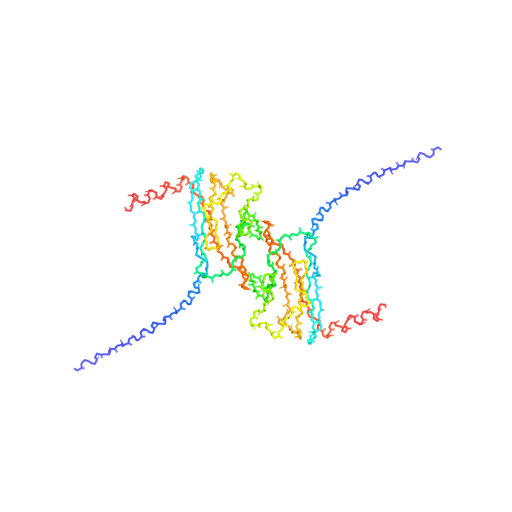1 138 ? -6.121 -41 1.989 1 55.28 138 LEU B O 1
ATOM 2217 N N . LYS B 1 139 ? -5.168 -39.312 2.986 1 54.66 139 LYS B N 1
ATOM 2218 C CA . LYS B 1 139 ? -6.328 -39.312 3.873 1 54.66 139 LYS B CA 1
ATOM 2219 C C . LYS B 1 139 ? -7.562 -38.781 3.158 1 54.66 139 LYS B C 1
ATOM 2221 O O . LYS B 1 139 ? -8.672 -39.281 3.352 1 54.66 139 LYS B O 1
ATOM 2226 N N . LYS B 1 140 ? -7.453 -37.906 2.369 1 56.69 140 LYS B N 1
ATOM 2227 C CA . LYS B 1 140 ? -8.602 -37.344 1.641 1 56.69 140 LYS B CA 1
ATOM 2228 C C . LYS B 1 140 ? -9.141 -38.375 0.64 1 56.69 140 LYS B C 1
ATOM 2230 O O . LYS B 1 140 ? -10.359 -38.469 0.455 1 56.69 140 LYS B O 1
ATOM 2235 N N . ILE B 1 141 ? -8.234 -39.125 0.085 1 56.91 141 ILE B N 1
ATOM 2236 C CA . ILE B 1 141 ? -8.672 -40.188 -0.799 1 56.91 141 ILE B CA 1
ATOM 2237 C C . ILE B 1 141 ? -9.352 -41.281 0.017 1 56.91 141 ILE B C 1
ATOM 2239 O O . ILE B 1 141 ? -10.383 -41.844 -0.395 1 56.91 141 ILE B O 1
ATOM 2243 N N . GLY B 1 142 ? -8.734 -41.5 1.167 1 56.44 142 GLY B N 1
ATOM 2244 C CA . GLY B 1 142 ? -9.344 -42.531 2.002 1 56.44 142 GLY B CA 1
ATOM 2245 C C . GLY B 1 142 ? -10.75 -42.156 2.459 1 56.44 142 GLY B C 1
ATOM 2246 O O . GLY B 1 142 ? -11.633 -43.031 2.5 1 56.44 142 GLY B O 1
ATOM 2247 N N . GLN B 1 143 ? -10.938 -40.969 2.738 1 58.78 143 GLN B N 1
ATOM 2248 C CA . GLN B 1 143 ? -12.266 -40.531 3.162 1 58.78 143 GLN B CA 1
ATOM 2249 C C . GLN B 1 143 ? -13.258 -40.594 2 1 58.78 143 GLN B C 1
ATOM 2251 O O . GLN B 1 143 ? -14.445 -40.844 2.197 1 58.78 143 GLN B O 1
ATOM 2256 N N . ILE B 1 144 ? -12.781 -40.281 0.804 1 57.66 144 ILE B N 1
ATOM 2257 C CA . ILE B 1 144 ? -13.688 -40.375 -0.339 1 57.66 144 ILE B CA 1
ATOM 2258 C C . ILE B 1 144 ? -14.008 -41.844 -0.645 1 57.66 144 ILE B C 1
ATOM 2260 O O . ILE B 1 144 ? -15.133 -42.156 -1.004 1 57.66 144 ILE B O 1
ATOM 2264 N N . VAL B 1 145 ? -13.062 -42.656 -0.388 1 58.25 145 VAL B N 1
ATOM 2265 C CA . VAL B 1 145 ? -13.297 -44.062 -0.674 1 58.25 145 VAL B CA 1
ATOM 2266 C C . VAL B 1 145 ? -14.172 -44.688 0.417 1 58.25 145 VAL B C 1
ATOM 2268 O O . VAL B 1 145 ? -14.883 -45.656 0.177 1 58.25 145 VAL B O 1
ATOM 2271 N N . HIS B 1 146 ? -14.133 -44.062 1.601 1 59.88 146 HIS B N 1
ATOM 2272 C CA . HIS B 1 146 ? -14.945 -44.656 2.658 1 59.88 146 HIS B CA 1
ATOM 2273 C C . HIS B 1 146 ? -16.281 -43.938 2.799 1 59.88 146 HIS B C 1
ATOM 2275 O O . HIS B 1 146 ? -17.141 -44.344 3.568 1 59.88 146 HIS B O 1
ATOM 2281 N N . SER B 1 147 ? -16.453 -42.844 2.072 1 51.31 147 SER B N 1
ATOM 2282 C CA . SER B 1 147 ? -17.812 -42.344 2.105 1 51.31 147 SER B CA 1
ATOM 2283 C C . SER B 1 147 ? -18.641 -42.938 0.961 1 51.31 147 SER B C 1
ATOM 2285 O O . SER B 1 147 ? -18.125 -43.188 -0.126 1 51.31 147 SER B O 1
#

Sequence (294 aa):
TYLVLTLTTTSHLTTYSYNCVAAVVQTQQTVSAALGKDATLSCQLLETKVVSQVTWQKVSGNTEKNICTYSEKFGSSVYPEYKDKIQFTEAGSQKSSIVIRNVTEQDAGCYRCLFTTFPDGNLIGRTCLKYLQLQILLKKIGQIVHSTYLVLTLTTTSHLTTYSYNCVAAVVQTQQTVSAALGKDATLSCQLLETKVVSQVTWQKVSGNTEKNICTYSEKFGSSVYPEYKDKIQFTEAGSQKSSIVIRNVTEQDAGCYRCLFTTFPDGNLIGRTCLKYLQLQILLKKIGQIVHS

Secondary structure (DSSP, 8-state):
-----------------------SEEE-SEEEEETTS-EEEEEEE-S--EEEEEEEEEEETTEEEEEEEEETTTEEEE-GGGTTTEEEEEE-SSEEEEEE-S--GGG-EEEEEEEEEETTEEEEEEEEEEEE-HHHHHHHHHHHHH-/-----------------------SEEE-SEEEEETTS-EEEEEEE-S--EEEEEEEEEEETTEEEEEEEEETTTEEEE-GGGTTTEEEEEE-SSEEEEEE-S--GGG-EEEEEEEEEETTEEEEEEEEEEEE-HHHHHHHHHHHHH-

Organism: NCBI:txid48701

Solvent-accessible surface area (backbone atoms only — not comparable to full-atom values): 16714 Å² total; per-residue (Å²): 136,82,80,76,78,77,78,75,76,75,73,77,76,72,73,73,72,70,77,66,76,71,67,60,36,45,49,59,58,68,41,75,28,46,66,64,35,62,39,74,49,53,41,32,46,76,60,94,70,53,51,61,35,36,34,36,28,41,47,56,92,92,43,75,43,76,43,31,21,34,26,85,88,78,40,75,44,62,39,76,96,33,54,89,38,48,44,74,76,35,86,47,80,48,36,38,25,37,35,38,48,53,31,49,80,83,66,41,44,38,34,36,42,32,39,32,28,66,70,72,35,67,48,69,28,61,31,28,39,44,66,51,53,68,70,55,54,52,48,55,50,48,51,56,71,71,96,138,81,80,76,78,75,78,76,75,78,75,77,76,73,74,72,75,71,77,67,76,69,69,60,36,46,48,60,59,68,42,72,30,48,67,63,34,63,40,72,49,54,40,32,46,75,60,93,69,54,52,61,34,38,35,34,30,43,46,56,92,92,43,75,43,75,44,33,22,34,27,86,88,79,39,76,44,60,38,76,95,34,54,90,37,49,44,74,78,35,85,47,80,50,37,38,25,34,35,38,48,53,30,48,79,83,66,42,43,38,33,33,43,32,40,33,28,66,70,72,35,69,49,70,29,57,31,27,39,43,66,50,53,69,68,54,54,51,47,54,49,48,50,56,70,70,96

Nearest PDB structures (foldseek):
  4bfi-assembly1_B  TM=9.691E-01  e=4.743E-12  Mus musculus
  4fom-assembly1_A-2  TM=9.416E-01  e=1.470E-10  Homo sapiens
  5b22-assembly1_A  TM=9.214E-01  e=3.768E-10  Mus musculus
  5x5w-assembly2_D  TM=9.330E-01  e=4.209E-10  Sus scrofa
  6dbd-assembly2_B  TM=7.981E-01  e=7.260E-08  Lama glama

InterPro domains:
  IPR003599 Immunoglobulin domain subtype [SM00409] (28-132)
  IPR007110 Immunoglobulin-like domain [PS50835] (22-113)
  IPR013106 Immunoglobulin V-set domain [PF07686] (26-122)
  IPR013106 Immunoglobulin V-set domain [SM00406] (38-115)
  IPR013783 Immunoglobulin-like fold [G3DSA:2.60.40.10] (6-133)
  IPR036179 Immunoglobulin-like domain superfamily [SSF48726] (24-116)
  IPR047164 OX-2 membrane glycoprotein-like [PTHR46841] (18-133)

pLDDT: mean 83.85, std 22.29, range [33.56, 98.88]

Foldseek 3Di:
DPPPPPPPPPPPPPPPPPVCVPQQKDWAAEWEEAAQAKTKTKIFGPDDFAFAKKWKWFDDPPDIDTAKMAGPVPGIDGDPVCVPFKDWPDGDLGMTMIMGGRDDPVNWHKMWMWGQGPPVGTRIDMHTYDYDDVVVVVVVVVVVVVD/DPPPPPPPPPPPPPPPPPPCVPQQKDWAAEWEEAAQAKTKTKIFGPDDFAFAKKWKWFDDPPDIDTAKMAGPVPGIDGDPVCVVFKDWPDGDLGMTMIMGGRDDPVNWHKMWMWGQGPPVGTRIDMHTYDYDDVVVVVVVVVVVVVD